Protein AF-A0A4Q3IDF4-F1 (afdb_monomer)

Radius of gyration: 27.62 Å; Cα contacts (8 Å, |Δi|>4): 349; chains: 1; bounding box: 61×44×74 Å

Secondary structure (DSSP, 8-state):
--S-HHHHHHHHHHHHHHHHHHHHHHHHH-TT-HHHHHHHHHHHHHHHHHHHHHT-PSSP-HHHHHHHHHHHHHHHHHHHHHHHHHHHSS--HHHHHHHHHHHHHHHHHHHHTT-HHHHHHHHHHHHHHHHHHHHHHHHHTTTS-HHHHHHHHHHHHHHHHHHHHHHHHHHHTT--S-SS---SHHHHHHHHHHHHHHHHHHHHHHHHHHHHHHHHHHHHHHB-TTT-SEEHHHHHHHHTTS-PPTT------B-TTHHHHHHHH-HHHHHHHHHHHHHHHHHHS-SS---EE-SSSB-

pLDDT: mean 90.47, std 7.41, range [53.12, 98.44]

Solvent-accessible surface area (backbone atoms only — not comparable to full-atom values): 15496 Å² total; per-residue (Å²): 132,96,70,61,66,67,61,51,50,52,52,44,35,53,51,41,47,53,47,24,52,54,32,43,53,53,20,72,78,36,72,86,49,57,32,34,48,31,35,20,57,9,32,50,30,36,32,50,14,44,50,50,54,65,66,65,53,90,74,72,53,70,67,53,53,50,54,16,48,51,30,34,50,50,9,43,50,35,31,31,44,15,40,42,21,66,62,68,76,49,68,72,61,66,68,55,50,49,56,47,49,51,49,51,48,56,28,52,52,26,47,75,72,61,26,45,22,50,19,50,27,48,47,25,44,46,49,13,47,38,27,42,51,32,15,53,41,39,49,73,48,26,86,82,45,52,68,60,25,50,54,44,19,49,41,26,40,54,44,13,50,31,25,41,43,37,22,49,55,44,59,74,69,65,44,44,58,62,76,63,82,90,81,52,72,45,53,55,51,30,51,54,45,46,52,56,32,52,53,51,43,47,55,48,53,50,50,52,50,51,51,53,52,51,51,52,50,50,49,58,72,28,32,31,88,78,49,70,32,29,16,48,65,37,48,52,61,48,58,76,73,46,86,78,55,94,86,70,82,88,80,81,47,71,54,82,67,49,66,58,44,25,76,74,64,35,59,73,51,38,50,53,50,48,31,52,50,41,52,50,52,62,71,73,50,57,92,90,55,85,65,38,38,68,56,99,61,33,53

Foldseek 3Di:
DPDDPLVLLVLLLVLLVVLLVVLVVLCVVVVLLCLSVLLSVLSVLLSVLSVLVSPQDPFGDLVSPLSSLLSNLVSLLSNLQSLLCVQVVHGPCVVSVVLSCVLNVQLVVLSVVQQSLSSLLSSLQSSLVSLQSSLVSLCVVCPQPVVLSPVLSVLSNLLSVLSNQVSVVSVVVVPRHDRDPDDDPSSVVNSVSSSVSSVSNSVSVVVSSVVVVVVVVVLVVQADPLQRAGEQVVVVVVVVPDPQPPPDDDDKDFDPPLVVCCVPVNPVRSSVVNNVVSVVVVVPDDPPDGDYAYDPGMD

Sequence (299 aa):
MLLDQNSLLIAIGIAATGLMLTLLVAWAGARQDRFLLLWSAGLSLIVAATIVYGLFSEPYVPAQQFTAFALLVTGFAITHAGTVMFRLGSVPPGPLALIWAVAIGSLGLSFALGYSGIGTALCNLACGMYFLLAGSEIWRARAEARLAMWIQSLLYWLMAASFFLCAGVLLANGQFVLTARPSNWAEDINSLVIIVALVGIGTLALAINQQRATTAERRRALTDSLTGLMNRRALFDWADTLPLADGTAVIMLDLDNFKSINDTFGHARGDEVLTRFASIVRQQVRAEDKAARLGADLL

Nearest PDB structures (foldseek):
  8qkd-assembly1_A  TM=4.578E-01  e=1.256E+00  synthetic construct
  8f6r-assembly1_A  TM=3.172E-01  e=1.314E+00  synthetic construct
  4nqi-assembly2_D  TM=2.492E-01  e=3.082E+00  Dictyostelium discoideum
  4nqi-assembly1_B  TM=2.609E-01  e=4.617E+00  Dictyostelium discoideum
  8d9o-assembly1_A  TM=1.988E-01  e=8.275E+00  synthetic construct

Structure (mmCIF, N/CA/C/O backbone):
data_AF-A0A4Q3IDF4-F1
#
_entry.id   AF-A0A4Q3IDF4-F1
#
loop_
_atom_site.group_PDB
_atom_site.id
_atom_site.type_symbol
_atom_site.label_atom_id
_atom_site.label_alt_id
_atom_site.label_comp_id
_atom_site.label_asym_id
_atom_site.label_entity_id
_atom_site.label_seq_id
_atom_site.pdbx_PDB_ins_code
_atom_site.Cartn_x
_atom_site.Cartn_y
_atom_site.Cartn_z
_atom_site.occupancy
_atom_site.B_iso_or_equiv
_atom_site.auth_seq_id
_atom_site.auth_comp_id
_atom_site.auth_asym_id
_atom_site.auth_atom_id
_atom_site.pdbx_PDB_model_num
ATOM 1 N N . MET A 1 1 ? 26.856 12.721 -15.305 1.00 53.12 1 MET A N 1
ATOM 2 C CA . MET A 1 1 ? 26.152 11.811 -14.379 1.00 53.12 1 MET A CA 1
ATOM 3 C C . MET A 1 1 ? 26.526 12.218 -12.968 1.00 53.12 1 MET A C 1
ATOM 5 O O . MET A 1 1 ? 27.713 12.245 -12.680 1.00 53.12 1 MET A O 1
ATOM 9 N N . LEU A 1 2 ? 25.557 12.639 -12.152 1.00 60.09 2 LEU A N 1
ATOM 10 C CA . LEU A 1 2 ? 25.799 13.129 -10.785 1.00 60.09 2 LEU A CA 1
ATOM 11 C C . LEU A 1 2 ? 25.724 12.008 -9.729 1.00 60.09 2 LEU A C 1
ATOM 13 O O . LEU A 1 2 ? 26.222 12.202 -8.626 1.00 60.09 2 LEU A O 1
ATOM 17 N N . LEU A 1 3 ? 25.137 10.848 -10.059 1.00 72.75 3 LEU A N 1
ATOM 18 C CA . LEU A 1 3 ? 24.940 9.708 -9.156 1.00 72.75 3 LEU A CA 1
ATOM 19 C C . LEU A 1 3 ? 25.185 8.380 -9.895 1.00 72.75 3 LEU A C 1
ATOM 21 O O . LEU A 1 3 ? 24.837 8.249 -11.068 1.00 72.75 3 LEU A O 1
ATOM 25 N N . ASP A 1 4 ? 25.793 7.406 -9.215 1.00 83.88 4 ASP A N 1
ATOM 26 C CA . ASP A 1 4 ? 26.014 6.055 -9.745 1.00 83.88 4 ASP A CA 1
ATOM 27 C C . ASP A 1 4 ? 24.731 5.208 -9.643 1.00 83.88 4 ASP A C 1
ATOM 29 O O . ASP A 1 4 ? 24.169 5.029 -8.559 1.00 83.88 4 ASP A O 1
ATOM 33 N N . GLN A 1 5 ? 24.262 4.663 -10.771 1.00 79.19 5 GLN A N 1
ATOM 34 C CA . GLN A 1 5 ? 23.001 3.914 -10.835 1.00 79.19 5 GLN A CA 1
ATOM 35 C C . GLN A 1 5 ? 23.023 2.626 -10.009 1.00 79.19 5 GLN A C 1
ATOM 37 O O . GLN A 1 5 ? 21.997 2.242 -9.445 1.00 79.19 5 GLN A O 1
ATOM 42 N N . ASN A 1 6 ? 24.171 1.950 -9.920 1.00 84.06 6 ASN A N 1
ATOM 43 C CA . ASN A 1 6 ? 24.280 0.735 -9.113 1.00 84.06 6 ASN A CA 1
ATOM 44 C C . ASN A 1 6 ? 24.125 1.063 -7.625 1.00 84.06 6 ASN A C 1
ATOM 46 O O . ASN A 1 6 ? 23.381 0.382 -6.918 1.00 84.06 6 ASN A O 1
ATOM 50 N N . SER A 1 7 ? 24.739 2.156 -7.174 1.00 88.88 7 SER A N 1
ATOM 51 C CA . SER A 1 7 ? 24.572 2.677 -5.817 1.00 88.88 7 SER A CA 1
ATOM 52 C C . SER A 1 7 ? 23.108 3.025 -5.499 1.00 88.88 7 SER A C 1
ATOM 54 O O . SER A 1 7 ? 22.616 2.667 -4.427 1.00 88.88 7 SER A O 1
ATOM 56 N N . LEU A 1 8 ? 22.376 3.650 -6.433 1.00 89.69 8 LEU A N 1
ATOM 57 C CA . LEU A 1 8 ? 20.946 3.954 -6.258 1.00 89.69 8 LEU A CA 1
ATOM 58 C C . LEU A 1 8 ? 20.079 2.688 -6.166 1.00 89.69 8 LEU A C 1
ATOM 60 O O . LEU A 1 8 ? 19.213 2.603 -5.294 1.00 89.69 8 LEU A O 1
ATOM 64 N N . LEU A 1 9 ? 20.329 1.683 -7.011 1.00 88.50 9 LEU A N 1
ATOM 65 C CA . LEU A 1 9 ? 19.607 0.406 -6.964 1.00 88.50 9 LEU A CA 1
ATOM 66 C C . LEU A 1 9 ? 19.846 -0.346 -5.650 1.00 88.50 9 LEU A C 1
ATOM 68 O O . LEU A 1 9 ? 18.899 -0.873 -5.065 1.00 88.50 9 LEU A O 1
ATOM 72 N N . ILE A 1 10 ? 21.088 -0.359 -5.156 1.00 90.69 10 ILE A N 1
ATOM 73 C CA . ILE A 1 10 ? 21.423 -0.951 -3.854 1.00 90.69 10 ILE A CA 1
ATOM 74 C C . ILE A 1 10 ? 20.681 -0.215 -2.732 1.00 90.69 10 ILE A C 1
ATOM 76 O O . ILE A 1 10 ? 20.081 -0.861 -1.873 1.00 90.69 10 ILE A O 1
ATOM 80 N N . ALA A 1 11 ? 20.659 1.122 -2.759 1.00 92.19 11 ALA A N 1
ATOM 81 C CA . ALA A 1 11 ? 19.944 1.921 -1.767 1.00 92.19 11 ALA A CA 1
ATOM 82 C C . ALA A 1 11 ? 18.436 1.611 -1.751 1.00 92.19 11 ALA A C 1
ATOM 84 O O . ALA A 1 11 ? 17.864 1.403 -0.678 1.00 92.19 11 ALA A O 1
ATOM 85 N N . ILE A 1 12 ? 17.803 1.502 -2.926 1.00 92.75 12 ILE A N 1
ATOM 86 C CA . ILE A 1 12 ? 16.393 1.102 -3.053 1.00 92.75 12 ILE A CA 1
ATOM 87 C C . ILE A 1 12 ? 16.179 -0.310 -2.499 1.00 92.75 12 ILE A C 1
ATOM 89 O O . ILE A 1 12 ? 15.255 -0.519 -1.715 1.00 92.75 12 ILE A O 1
ATOM 93 N N . GLY A 1 13 ? 17.039 -1.269 -2.857 1.00 93.44 13 GLY A N 1
ATOM 94 C CA . GLY A 1 13 ? 16.947 -2.651 -2.384 1.00 93.44 13 GLY A CA 1
ATOM 95 C C . GLY A 1 13 ? 17.038 -2.764 -0.859 1.00 93.44 13 GLY A C 1
ATOM 96 O O . GLY A 1 13 ? 16.224 -3.454 -0.241 1.00 93.44 13 GLY A O 1
ATOM 97 N N . ILE A 1 14 ? 17.971 -2.038 -0.234 1.00 94.50 14 ILE A N 1
ATOM 98 C CA . ILE A 1 14 ? 18.125 -1.992 1.228 1.00 94.50 14 ILE A CA 1
ATOM 99 C C . ILE A 1 14 ? 16.898 -1.347 1.880 1.00 94.50 14 ILE A C 1
ATOM 101 O O . ILE A 1 14 ? 16.332 -1.919 2.814 1.00 94.50 14 ILE A O 1
ATOM 105 N N . ALA A 1 15 ? 16.451 -0.193 1.378 1.00 93.75 15 ALA A N 1
ATOM 106 C CA . ALA A 1 15 ? 15.296 0.511 1.930 1.00 93.75 15 ALA A CA 1
ATOM 107 C C . ALA A 1 15 ? 14.014 -0.337 1.828 1.00 93.75 15 ALA A C 1
ATOM 109 O O . ALA A 1 15 ? 13.283 -0.483 2.811 1.00 93.75 15 ALA A O 1
ATOM 110 N N . ALA A 1 16 ? 13.778 -0.965 0.670 1.00 95.12 16 ALA A N 1
ATOM 111 C CA . ALA A 1 16 ? 12.649 -1.863 0.443 1.00 95.12 16 ALA A CA 1
ATOM 112 C C . ALA A 1 16 ? 12.700 -3.099 1.351 1.00 95.12 16 ALA A C 1
ATOM 114 O O . ALA A 1 16 ? 11.672 -3.485 1.907 1.00 95.12 16 ALA A O 1
ATOM 115 N N . THR A 1 17 ? 13.886 -3.680 1.564 1.00 96.50 17 THR A N 1
ATOM 116 C CA . THR A 1 17 ? 14.080 -4.811 2.486 1.00 96.50 17 THR A CA 1
ATOM 117 C C . THR A 1 17 ? 13.773 -4.413 3.927 1.00 96.50 17 THR A C 1
ATOM 119 O O . THR A 1 17 ? 13.057 -5.131 4.624 1.00 96.50 17 THR A O 1
ATOM 122 N N . GLY A 1 18 ? 14.261 -3.249 4.370 1.00 95.06 18 GLY A N 1
ATOM 123 C CA . GLY A 1 18 ? 13.963 -2.716 5.697 1.00 95.06 18 GLY A CA 1
ATOM 124 C C . GLY A 1 18 ? 12.458 -2.567 5.913 1.00 95.06 18 GLY A C 1
ATOM 125 O O . GLY A 1 18 ? 11.914 -3.121 6.868 1.00 95.06 18 GLY A O 1
ATOM 126 N N . LEU A 1 19 ? 11.765 -1.917 4.972 1.00 94.88 19 LEU A N 1
ATOM 127 C CA . LEU A 1 19 ? 10.315 -1.753 5.045 1.00 94.88 19 LEU A CA 1
ATOM 128 C C . LEU A 1 19 ? 9.568 -3.095 5.011 1.00 94.88 19 LEU A C 1
ATOM 130 O O . LEU A 1 19 ? 8.644 -3.301 5.797 1.00 94.88 19 LEU A O 1
ATOM 134 N N . MET A 1 20 ? 9.973 -4.023 4.142 1.00 96.12 20 MET A N 1
ATOM 135 C CA . MET A 1 20 ? 9.392 -5.366 4.049 1.00 96.12 20 MET A CA 1
ATOM 136 C C . MET A 1 20 ? 9.433 -6.090 5.399 1.00 96.12 20 MET A C 1
ATOM 138 O O . MET A 1 20 ? 8.413 -6.640 5.825 1.00 96.12 20 MET A O 1
ATOM 142 N N . LEU A 1 21 ? 10.592 -6.074 6.070 1.00 95.69 21 LEU A N 1
ATOM 143 C CA . LEU A 1 21 ? 10.788 -6.696 7.380 1.00 95.69 21 LEU A CA 1
ATOM 144 C C . LEU A 1 21 ? 9.973 -5.986 8.463 1.00 95.69 21 LEU A C 1
ATOM 146 O O . LEU A 1 21 ? 9.310 -6.652 9.255 1.00 95.69 21 LEU A O 1
ATOM 150 N N . THR A 1 22 ? 9.956 -4.649 8.472 1.00 93.94 22 THR A N 1
ATOM 151 C CA . THR A 1 22 ? 9.140 -3.874 9.417 1.00 93.94 22 THR A CA 1
ATOM 152 C C . THR A 1 22 ? 7.656 -4.217 9.292 1.00 93.94 22 THR A C 1
ATOM 154 O O . THR A 1 22 ? 7.000 -4.467 10.303 1.00 93.94 22 THR A O 1
ATOM 157 N N . LEU A 1 23 ? 7.122 -4.285 8.069 1.00 93.62 23 LEU A N 1
ATOM 158 C CA . LEU A 1 23 ? 5.719 -4.642 7.840 1.00 93.62 23 LEU A CA 1
ATOM 159 C C . LEU A 1 23 ? 5.424 -6.103 8.197 1.00 93.62 23 LEU A C 1
ATOM 161 O O . LEU A 1 23 ? 4.356 -6.388 8.736 1.00 93.62 23 LEU A O 1
ATOM 165 N N . LEU A 1 24 ? 6.368 -7.020 7.958 1.00 94.44 24 LEU A N 1
ATOM 166 C CA . LEU A 1 24 ? 6.221 -8.424 8.344 1.00 94.44 24 LEU A CA 1
ATOM 167 C C . LEU A 1 24 ? 6.167 -8.590 9.869 1.00 94.44 24 LEU A C 1
ATOM 169 O O . LEU A 1 24 ? 5.323 -9.325 10.379 1.00 94.44 24 LEU A O 1
ATOM 173 N N . VAL A 1 25 ? 7.029 -7.880 10.603 1.00 93.62 25 VAL A N 1
ATOM 174 C CA . VAL A 1 25 ? 7.022 -7.864 12.074 1.00 93.62 25 VAL A CA 1
ATOM 175 C C . VAL A 1 25 ? 5.734 -7.230 12.603 1.00 93.62 25 VAL A C 1
ATOM 177 O O . VAL A 1 25 ? 5.106 -7.785 13.505 1.00 93.62 25 VAL A O 1
ATOM 180 N N . ALA A 1 26 ? 5.289 -6.116 12.014 1.00 91.00 26 ALA A N 1
ATOM 181 C CA . ALA A 1 26 ? 4.019 -5.487 12.377 1.00 91.00 26 ALA A CA 1
ATOM 182 C C . ALA A 1 26 ? 2.832 -6.443 12.170 1.00 91.00 26 ALA A C 1
ATOM 184 O O . ALA A 1 26 ? 1.973 -6.564 13.043 1.00 91.00 26 ALA A O 1
ATOM 185 N N . TRP A 1 27 ? 2.816 -7.186 11.059 1.00 93.50 27 TRP A N 1
ATOM 186 C CA . TRP A 1 27 ? 1.816 -8.222 10.806 1.00 93.50 27 TRP A CA 1
ATOM 187 C C . TRP A 1 27 ? 1.896 -9.381 11.810 1.00 93.50 27 TRP A C 1
ATOM 189 O O . TRP A 1 27 ? 0.862 -9.882 12.252 1.00 93.50 27 TRP A O 1
ATOM 199 N N . ALA A 1 28 ? 3.100 -9.800 12.213 1.00 91.56 28 ALA A N 1
ATOM 200 C CA . ALA A 1 28 ? 3.269 -10.859 13.207 1.00 91.56 28 ALA A CA 1
ATOM 201 C C . ALA A 1 28 ? 2.637 -10.487 14.562 1.00 91.56 28 ALA A C 1
ATOM 203 O O . ALA A 1 28 ? 2.053 -11.356 15.209 1.00 91.56 28 ALA A O 1
ATOM 204 N N . GLY A 1 29 ? 2.699 -9.206 14.948 1.00 86.75 29 GLY A N 1
ATOM 205 C CA . GLY A 1 29 ? 2.021 -8.674 16.135 1.00 86.75 29 GLY A CA 1
ATOM 206 C C . GLY A 1 29 ? 0.511 -8.463 15.962 1.00 86.75 29 GLY A C 1
ATOM 207 O O . GLY A 1 29 ? -0.230 -8.527 16.939 1.00 86.75 29 GLY A O 1
ATOM 208 N N . ALA A 1 30 ? 0.035 -8.257 14.731 1.00 85.19 30 ALA A N 1
ATOM 209 C CA . ALA A 1 30 ? -1.364 -7.964 14.420 1.00 85.19 30 ALA A CA 1
ATOM 210 C C . ALA A 1 30 ? -1.888 -8.832 13.260 1.00 85.19 30 ALA A C 1
ATOM 212 O O . ALA A 1 30 ? -2.238 -8.339 12.190 1.00 85.19 30 ALA A O 1
ATOM 213 N N . ARG A 1 31 ? -1.988 -10.155 13.466 1.00 86.94 31 ARG A N 1
ATOM 214 C CA . ARG A 1 31 ? -2.341 -11.114 12.391 1.00 86.94 31 ARG A CA 1
ATOM 215 C C . ARG A 1 31 ? -3.703 -10.888 11.728 1.00 86.94 31 ARG A C 1
ATOM 217 O O . ARG A 1 31 ? -3.933 -11.388 10.626 1.00 86.94 31 ARG A O 1
ATOM 224 N N . GLN A 1 32 ? -4.596 -10.151 12.384 1.00 84.50 32 GLN A N 1
ATOM 225 C CA . GLN A 1 32 ? -5.883 -9.731 11.825 1.00 84.50 32 GLN A CA 1
ATOM 226 C C . GLN A 1 32 ? -5.725 -8.759 10.638 1.00 84.50 32 GLN A C 1
ATOM 228 O O . GLN A 1 32 ? -6.546 -8.770 9.720 1.00 84.50 32 GLN A O 1
ATOM 233 N N . ASP A 1 33 ? -4.637 -7.986 10.596 1.00 87.50 33 ASP A N 1
ATOM 234 C CA . ASP A 1 33 ? -4.383 -6.940 9.605 1.00 87.50 33 ASP A CA 1
ATOM 235 C C . ASP A 1 33 ? -3.710 -7.508 8.346 1.00 87.50 33 ASP A C 1
ATOM 237 O O . ASP A 1 33 ? -2.530 -7.298 8.059 1.00 87.50 33 ASP A O 1
ATOM 241 N N . ARG A 1 34 ? -4.489 -8.258 7.554 1.00 92.19 34 ARG A N 1
ATOM 242 C CA . ARG A 1 34 ? -4.013 -8.971 6.349 1.00 92.19 34 ARG A CA 1
ATOM 243 C C . ARG A 1 34 ? -3.369 -8.071 5.286 1.00 92.19 34 ARG A C 1
ATOM 245 O O . ARG A 1 34 ? -2.582 -8.561 4.479 1.00 92.19 34 ARG A O 1
ATOM 252 N N . PHE A 1 35 ? -3.674 -6.774 5.267 1.00 93.19 35 PHE A N 1
ATOM 253 C CA . PHE A 1 35 ? -3.064 -5.830 4.325 1.00 93.19 35 PHE A CA 1
ATOM 254 C C . PHE A 1 35 ? -1.548 -5.673 4.547 1.00 93.19 35 PHE A C 1
ATOM 256 O O . PHE A 1 35 ? -0.817 -5.517 3.572 1.00 93.19 35 PHE A O 1
ATOM 263 N N . LEU A 1 36 ? -1.061 -5.794 5.792 1.00 93.88 36 LEU A N 1
ATOM 264 C CA . LEU A 1 36 ? 0.373 -5.734 6.111 1.00 93.88 36 LEU A CA 1
ATOM 265 C C . LEU A 1 36 ? 1.136 -6.907 5.485 1.00 93.88 36 LEU A C 1
ATOM 267 O O . LEU A 1 36 ? 2.232 -6.725 4.954 1.00 93.88 36 LEU A O 1
ATOM 271 N N . LEU A 1 37 ? 0.524 -8.096 5.487 1.00 95.19 37 LEU A N 1
ATOM 272 C CA . LEU A 1 37 ? 1.080 -9.279 4.833 1.00 95.19 37 LEU A CA 1
ATOM 273 C C . LEU A 1 37 ? 1.155 -9.092 3.315 1.00 95.19 37 LEU A C 1
ATOM 275 O O . LEU A 1 37 ? 2.177 -9.415 2.719 1.00 95.19 37 LEU A O 1
ATOM 279 N N . LEU A 1 38 ? 0.105 -8.539 2.695 1.00 96.12 38 LEU A N 1
ATOM 280 C CA . LEU A 1 38 ? 0.106 -8.243 1.259 1.00 96.12 38 LEU A CA 1
ATOM 281 C C . LEU A 1 38 ? 1.189 -7.220 0.898 1.00 96.12 38 LEU A C 1
ATOM 283 O O . LEU A 1 38 ? 1.947 -7.446 -0.038 1.00 96.12 38 LEU A O 1
ATOM 287 N N . TRP A 1 39 ? 1.326 -6.128 1.653 1.00 96.06 39 TRP A N 1
ATOM 288 C CA . TRP A 1 39 ? 2.396 -5.157 1.407 1.00 96.06 39 TRP A CA 1
ATOM 289 C C . TRP A 1 39 ? 3.791 -5.764 1.565 1.00 96.06 39 TRP A C 1
ATOM 291 O O . TRP A 1 39 ? 4.646 -5.525 0.717 1.00 96.06 39 TRP A O 1
ATOM 301 N N . SER A 1 40 ? 4.012 -6.591 2.590 1.00 96.62 40 SER A N 1
ATOM 302 C CA . SER A 1 40 ? 5.285 -7.296 2.775 1.00 96.62 40 SER A CA 1
ATOM 303 C C . SER A 1 40 ? 5.567 -8.288 1.634 1.00 96.62 40 SER A C 1
ATOM 305 O O . SER A 1 40 ? 6.660 -8.282 1.074 1.00 96.62 40 SER A O 1
ATOM 307 N N . ALA A 1 41 ? 4.571 -9.072 1.209 1.00 97.44 41 ALA A N 1
ATOM 308 C CA . ALA A 1 41 ? 4.699 -10.001 0.084 1.00 97.44 41 ALA A CA 1
ATOM 309 C C . ALA A 1 41 ? 4.942 -9.284 -1.257 1.00 97.44 41 ALA A C 1
ATOM 311 O O . ALA A 1 41 ? 5.714 -9.755 -2.085 1.00 97.44 41 ALA A O 1
ATOM 312 N N . GLY A 1 42 ? 4.319 -8.127 -1.480 1.00 97.50 42 GLY A N 1
ATOM 313 C CA . GLY A 1 42 ? 4.601 -7.306 -2.655 1.00 97.50 42 GLY A CA 1
ATOM 314 C C . GLY A 1 42 ? 6.023 -6.736 -2.630 1.00 97.50 42 GLY A C 1
ATOM 315 O O . GLY A 1 42 ? 6.728 -6.796 -3.636 1.00 97.50 42 GLY A O 1
ATOM 316 N N . LEU A 1 43 ? 6.482 -6.244 -1.472 1.00 97.00 43 LEU A N 1
ATOM 317 C CA . LEU A 1 43 ? 7.849 -5.742 -1.305 1.00 97.00 43 LEU A CA 1
ATOM 318 C C . LEU A 1 43 ? 8.908 -6.835 -1.470 1.00 97.00 43 LEU A C 1
ATOM 320 O O . LEU A 1 43 ? 9.963 -6.542 -2.022 1.00 97.00 43 LEU A O 1
ATOM 324 N N . SER A 1 44 ? 8.643 -8.082 -1.072 1.00 97.75 44 SER A N 1
ATOM 325 C CA . SER A 1 44 ? 9.597 -9.179 -1.286 1.00 97.75 44 SER A CA 1
ATOM 326 C C . SER A 1 44 ? 9.836 -9.454 -2.773 1.00 97.75 44 SER A C 1
ATOM 328 O O . SER A 1 44 ? 10.982 -9.640 -3.186 1.00 97.75 44 SER A O 1
ATOM 330 N N . LEU A 1 45 ? 8.787 -9.379 -3.601 1.00 98.06 45 LEU A N 1
ATOM 331 C CA . LEU A 1 45 ? 8.920 -9.459 -5.057 1.00 98.06 45 LEU A CA 1
ATOM 332 C C . LEU A 1 45 ? 9.656 -8.249 -5.640 1.00 98.06 45 LEU A C 1
ATOM 334 O O . LEU A 1 45 ? 10.446 -8.419 -6.562 1.00 98.06 45 LEU A O 1
ATOM 338 N N . ILE A 1 46 ? 9.450 -7.047 -5.095 1.00 96.94 46 ILE A N 1
ATOM 339 C CA . ILE A 1 46 ? 10.171 -5.833 -5.521 1.00 96.94 46 ILE A CA 1
ATOM 340 C C . ILE A 1 46 ? 11.665 -5.934 -5.171 1.00 96.94 46 ILE A C 1
ATOM 342 O O . ILE A 1 46 ? 12.519 -5.587 -5.987 1.00 96.94 46 ILE A O 1
ATOM 346 N N . VAL A 1 47 ? 12.008 -6.454 -3.991 1.00 96.88 47 VAL A N 1
ATOM 347 C CA . VAL A 1 47 ? 13.398 -6.731 -3.597 1.00 96.88 47 VAL A CA 1
ATOM 348 C C . VAL A 1 47 ? 14.018 -7.774 -4.529 1.00 96.88 47 VAL A C 1
ATOM 350 O O . VAL A 1 47 ? 15.099 -7.537 -5.065 1.00 96.88 47 VAL A O 1
ATOM 353 N N . ALA A 1 48 ? 13.318 -8.879 -4.803 1.00 96.75 48 ALA A N 1
ATOM 354 C CA . ALA A 1 48 ? 13.773 -9.886 -5.763 1.00 96.75 48 ALA A CA 1
ATOM 355 C C . ALA A 1 48 ? 13.969 -9.291 -7.168 1.00 96.75 48 ALA A C 1
ATOM 357 O O . ALA A 1 48 ? 15.002 -9.525 -7.792 1.00 96.75 48 ALA A O 1
ATOM 358 N N . ALA A 1 49 ? 13.032 -8.461 -7.636 1.00 95.75 49 ALA A N 1
ATOM 359 C CA . ALA A 1 49 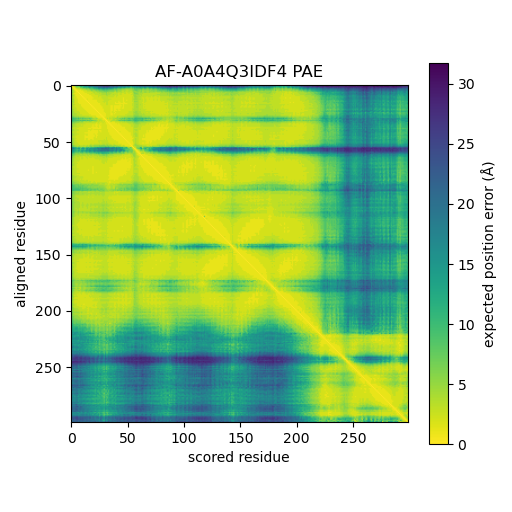? 13.146 -7.734 -8.897 1.00 95.75 49 ALA A CA 1
ATOM 360 C C . ALA A 1 49 ? 14.396 -6.849 -8.931 1.00 95.75 49 ALA A C 1
ATOM 362 O O . ALA A 1 49 ? 15.109 -6.837 -9.929 1.00 95.75 49 ALA A O 1
ATOM 363 N N . THR A 1 50 ? 14.690 -6.151 -7.830 1.00 92.94 50 THR A N 1
ATOM 364 C CA . THR A 1 50 ? 15.844 -5.247 -7.712 1.00 92.94 50 THR A CA 1
ATOM 365 C C . THR A 1 50 ? 17.156 -6.027 -7.740 1.00 92.94 50 THR A C 1
ATOM 367 O O . THR A 1 50 ? 18.102 -5.602 -8.395 1.00 92.94 50 THR A O 1
ATOM 370 N N . ILE A 1 51 ? 17.209 -7.201 -7.102 1.00 92.56 51 ILE A N 1
ATOM 371 C CA . ILE A 1 51 ? 18.366 -8.104 -7.154 1.00 92.56 51 ILE A CA 1
ATOM 372 C C . ILE A 1 51 ? 18.565 -8.636 -8.577 1.00 92.56 51 ILE A C 1
ATOM 374 O O . ILE A 1 51 ? 19.654 -8.500 -9.124 1.00 92.56 51 ILE A O 1
ATOM 378 N N . VAL A 1 52 ? 17.521 -9.178 -9.216 1.00 92.19 52 VAL A N 1
ATOM 379 C CA . VAL A 1 52 ? 17.604 -9.689 -10.599 1.00 92.19 52 VAL A CA 1
ATOM 380 C C . VAL A 1 52 ? 18.012 -8.580 -11.570 1.00 92.19 52 VAL A C 1
ATOM 382 O O . VAL A 1 52 ? 18.842 -8.808 -12.452 1.00 92.19 52 VAL A O 1
ATOM 385 N N . TYR A 1 53 ? 17.472 -7.371 -11.389 1.00 89.25 53 TYR A N 1
ATOM 386 C CA . TYR A 1 53 ? 17.830 -6.198 -12.181 1.00 89.25 53 TYR A CA 1
ATOM 387 C C . TYR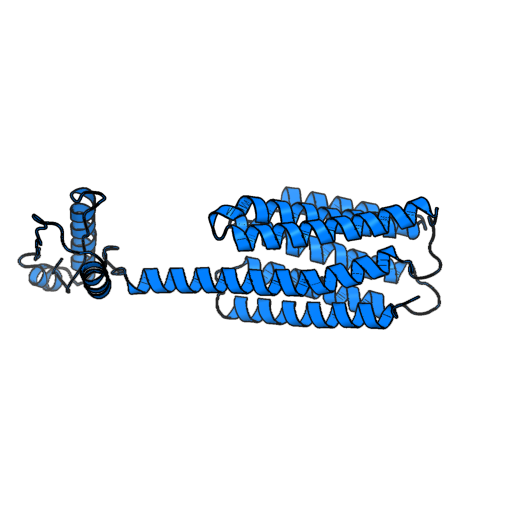 A 1 53 ? 19.234 -5.678 -11.875 1.00 89.25 53 TYR A C 1
ATOM 389 O O . TYR A 1 53 ? 19.865 -5.120 -12.761 1.00 89.25 53 TYR A O 1
ATOM 397 N N . GLY A 1 54 ? 19.731 -5.832 -10.646 1.00 86.12 54 GLY A N 1
ATOM 398 C CA . GLY A 1 54 ? 21.079 -5.442 -10.226 1.00 86.12 54 GLY A CA 1
ATOM 399 C C . GLY A 1 54 ? 22.158 -6.403 -10.722 1.00 86.12 54 GLY A C 1
ATOM 400 O O . GLY A 1 54 ? 23.236 -5.960 -11.098 1.00 86.12 54 GLY A O 1
ATOM 401 N N . LEU A 1 55 ? 21.832 -7.694 -10.830 1.00 83.56 55 LEU A N 1
ATOM 402 C CA . LEU A 1 55 ? 22.669 -8.739 -11.433 1.00 83.56 55 LEU A CA 1
ATOM 403 C C . LEU A 1 55 ? 22.749 -8.642 -12.967 1.00 83.56 55 LEU A C 1
ATOM 405 O O . LEU A 1 55 ? 23.174 -9.598 -13.621 1.00 83.56 55 LEU A O 1
ATOM 409 N N . PHE A 1 56 ? 22.288 -7.535 -13.559 1.00 72.19 56 PHE A N 1
ATOM 410 C CA . PHE A 1 56 ? 22.394 -7.287 -14.994 1.00 72.19 56 PHE A CA 1
ATOM 411 C C . PHE A 1 56 ? 23.858 -7.411 -15.411 1.00 72.19 56 PHE A C 1
ATOM 413 O O . PHE A 1 56 ? 24.701 -6.631 -14.970 1.00 72.19 56 PHE A O 1
ATOM 420 N N . SER A 1 57 ? 24.152 -8.426 -16.215 1.00 61.00 57 SER A N 1
ATOM 421 C CA . SER A 1 57 ? 25.495 -8.710 -16.712 1.00 61.00 57 SER A CA 1
ATOM 422 C C . SER A 1 57 ? 25.619 -8.233 -18.154 1.00 61.00 57 SER A C 1
ATOM 424 O O . SER A 1 57 ? 24.648 -8.239 -18.908 1.00 61.00 57 SER A O 1
ATOM 426 N N . GLU A 1 58 ? 26.820 -7.798 -18.525 1.00 64.88 58 GLU A N 1
ATOM 427 C CA . GLU A 1 58 ? 27.196 -7.624 -19.926 1.00 64.88 58 GLU A CA 1
ATOM 428 C C . GLU A 1 58 ? 27.590 -9.001 -20.489 1.00 64.88 58 GLU A C 1
ATOM 430 O O . GLU A 1 58 ? 28.426 -9.674 -19.873 1.00 64.88 58 GLU A O 1
ATOM 435 N N . PRO A 1 59 ? 27.024 -9.454 -21.626 1.00 72.69 59 PRO A N 1
ATOM 436 C CA . PRO A 1 59 ? 26.157 -8.718 -22.554 1.00 72.69 59 PRO A CA 1
ATOM 437 C C . PRO A 1 59 ? 24.666 -8.710 -22.165 1.00 72.69 59 PRO A C 1
ATOM 439 O O . PRO A 1 59 ? 24.161 -9.652 -21.564 1.00 72.69 59 PRO A O 1
ATOM 442 N N . TYR A 1 60 ? 23.949 -7.671 -22.606 1.00 78.25 60 TYR A N 1
ATOM 443 C CA . TYR A 1 60 ? 22.504 -7.478 -22.423 1.00 78.25 60 TYR A CA 1
ATOM 444 C C . TYR A 1 60 ? 21.649 -8.722 -22.745 1.00 78.25 60 TYR A C 1
ATOM 446 O O . TYR A 1 60 ? 21.598 -9.187 -23.886 1.00 78.25 60 TYR A O 1
ATOM 454 N N . VAL A 1 61 ? 20.906 -9.212 -21.743 1.00 85.81 61 VAL A N 1
ATOM 455 C CA . VAL A 1 61 ? 19.976 -10.346 -21.875 1.00 85.81 61 VAL A CA 1
ATOM 456 C C . VAL A 1 61 ? 18.521 -9.880 -21.673 1.00 85.81 61 VAL A C 1
ATOM 458 O O . VAL A 1 61 ? 18.100 -9.663 -20.531 1.00 85.81 61 VAL A O 1
ATOM 461 N N . PRO A 1 62 ? 17.695 -9.787 -22.739 1.00 87.06 62 PRO A N 1
ATOM 462 C CA . PRO A 1 62 ? 16.299 -9.345 -22.637 1.00 87.06 62 PRO A CA 1
ATOM 463 C C . PRO A 1 62 ? 15.455 -10.175 -21.659 1.00 87.06 62 PRO A C 1
ATOM 465 O O . PRO A 1 62 ? 14.596 -9.639 -20.961 1.00 87.06 62 PRO A O 1
ATOM 468 N N . ALA A 1 63 ? 15.712 -11.485 -21.575 1.00 89.25 63 ALA A N 1
ATOM 469 C CA . ALA A 1 63 ? 14.981 -12.393 -20.690 1.00 89.25 63 ALA A CA 1
ATOM 470 C C . ALA A 1 63 ? 15.189 -12.065 -19.200 1.00 89.25 63 ALA A C 1
ATOM 472 O O . ALA A 1 63 ? 14.249 -12.153 -18.405 1.00 89.25 63 ALA A O 1
ATOM 473 N N . GLN A 1 64 ? 16.396 -11.634 -18.818 1.00 91.25 64 GLN A N 1
ATOM 474 C CA . GLN A 1 64 ? 16.684 -11.208 -17.449 1.00 91.25 64 GLN A CA 1
ATOM 475 C C . GLN A 1 64 ? 15.936 -9.913 -17.113 1.00 91.25 64 GLN A C 1
ATOM 477 O O . GLN A 1 64 ? 15.324 -9.811 -16.048 1.00 91.25 64 GLN A O 1
ATOM 482 N N . GLN A 1 65 ? 15.917 -8.952 -18.043 1.00 91.44 65 GLN A N 1
ATOM 483 C CA . GLN A 1 65 ? 15.167 -7.706 -17.879 1.00 91.44 65 GLN A CA 1
ATOM 484 C C . GLN A 1 65 ? 13.663 -7.957 -17.743 1.00 91.44 65 GLN A C 1
ATOM 486 O O . GLN A 1 65 ? 13.029 -7.426 -16.832 1.00 91.44 65 GLN A O 1
ATOM 491 N N . PHE A 1 66 ? 13.102 -8.806 -18.608 1.00 94.44 66 PHE A N 1
ATOM 492 C CA . PHE A 1 66 ? 11.702 -9.207 -18.524 1.00 94.44 66 PHE A CA 1
ATOM 493 C C . PHE A 1 66 ? 11.383 -9.844 -17.168 1.00 94.44 66 PHE A C 1
ATOM 495 O O . PHE A 1 66 ? 10.392 -9.477 -16.542 1.00 94.44 66 PHE A O 1
ATOM 502 N N . THR A 1 67 ? 12.242 -10.744 -16.681 1.00 95.12 67 THR A N 1
ATOM 503 C CA . THR A 1 67 ? 12.060 -11.402 -15.378 1.00 95.12 67 THR A CA 1
ATOM 504 C C . THR A 1 67 ? 12.020 -10.382 -14.240 1.00 95.12 67 THR A C 1
ATOM 506 O O . THR A 1 67 ? 11.108 -10.417 -13.413 1.00 95.12 67 THR A O 1
ATOM 509 N N . ALA A 1 68 ? 12.957 -9.428 -14.220 1.00 95.00 68 ALA A N 1
ATOM 510 C CA . ALA A 1 68 ? 12.961 -8.354 -13.230 1.00 95.00 68 ALA A CA 1
ATOM 511 C C . ALA A 1 68 ? 11.679 -7.505 -13.291 1.00 95.00 68 ALA A C 1
ATOM 513 O O . ALA A 1 68 ? 11.062 -7.240 -12.262 1.00 95.00 68 ALA A O 1
ATOM 514 N N . PHE A 1 69 ? 11.236 -7.114 -14.486 1.00 96.31 69 PHE A N 1
ATOM 515 C CA . PHE A 1 69 ? 10.034 -6.295 -14.658 1.00 96.31 69 PHE A CA 1
ATOM 516 C C . PHE A 1 69 ? 8.743 -7.046 -14.331 1.00 96.31 69 PHE A C 1
ATOM 518 O O . PHE A 1 69 ? 7.849 -6.474 -13.712 1.00 96.31 69 PHE A O 1
ATOM 525 N N . ALA A 1 70 ? 8.652 -8.332 -14.663 1.00 97.75 70 ALA A N 1
ATOM 526 C CA . ALA A 1 70 ? 7.518 -9.166 -14.287 1.00 97.75 70 ALA A CA 1
ATOM 527 C C . ALA A 1 70 ? 7.396 -9.284 -12.758 1.00 97.75 70 ALA A C 1
ATOM 529 O O . ALA A 1 70 ? 6.296 -9.138 -12.218 1.00 97.75 70 ALA A O 1
ATOM 530 N N . LEU A 1 71 ? 8.517 -9.478 -12.052 1.00 98.06 71 LEU A N 1
ATOM 531 C CA . LEU A 1 71 ? 8.558 -9.469 -10.586 1.00 98.06 71 LEU A CA 1
ATOM 532 C C . LEU A 1 71 ? 8.159 -8.101 -10.017 1.00 98.06 71 LEU A C 1
ATOM 534 O O . LEU A 1 71 ? 7.347 -8.045 -9.096 1.00 98.06 71 LEU A O 1
ATOM 538 N N . LEU A 1 72 ? 8.667 -7.007 -10.593 1.00 97.62 72 LEU A N 1
ATOM 539 C CA . LEU A 1 72 ? 8.374 -5.640 -10.156 1.00 97.62 72 LEU A CA 1
ATOM 540 C C . LEU A 1 72 ? 6.883 -5.299 -10.295 1.00 97.62 72 LEU A C 1
ATOM 542 O O . LEU A 1 72 ? 6.241 -4.890 -9.328 1.00 97.62 72 LEU A O 1
ATOM 546 N N . VAL A 1 73 ? 6.315 -5.521 -11.483 1.00 98.19 73 VAL A N 1
ATOM 547 C CA . VAL A 1 73 ? 4.898 -5.273 -11.794 1.00 98.19 73 VAL A CA 1
ATOM 548 C C . VAL A 1 73 ? 3.991 -6.139 -10.922 1.00 98.19 73 VAL A C 1
ATOM 550 O O . VAL A 1 73 ? 2.985 -5.653 -10.407 1.00 98.19 73 VAL A O 1
ATOM 553 N N . THR A 1 74 ? 4.351 -7.406 -10.707 1.00 98.44 74 THR A N 1
ATOM 554 C CA . THR A 1 74 ? 3.596 -8.301 -9.817 1.00 98.44 74 THR A CA 1
ATOM 555 C C . THR A 1 74 ? 3.683 -7.839 -8.365 1.00 98.44 74 THR A C 1
ATOM 557 O O . THR A 1 74 ? 2.667 -7.799 -7.673 1.00 98.44 74 THR A O 1
ATOM 560 N N . GLY A 1 75 ? 4.863 -7.415 -7.911 1.00 98.06 75 GLY A N 1
ATOM 561 C CA . GLY A 1 75 ? 5.052 -6.828 -6.590 1.00 98.06 75 GLY A CA 1
ATOM 562 C C . GLY A 1 75 ? 4.155 -5.611 -6.368 1.00 98.06 75 GLY A C 1
ATOM 563 O O . GLY A 1 75 ? 3.415 -5.576 -5.384 1.00 98.06 75 GLY A O 1
ATOM 564 N N . PHE A 1 76 ? 4.125 -4.663 -7.311 1.00 97.81 76 PHE A N 1
ATOM 565 C CA . PHE A 1 76 ? 3.237 -3.498 -7.232 1.00 97.81 76 PHE A CA 1
ATOM 566 C C . PHE A 1 76 ? 1.747 -3.842 -7.332 1.00 97.81 76 PHE A C 1
ATOM 568 O O . PHE A 1 76 ? 0.928 -3.213 -6.661 1.00 97.81 76 PHE A O 1
ATOM 575 N N . ALA A 1 77 ? 1.375 -4.870 -8.096 1.00 97.88 77 ALA A N 1
ATOM 576 C CA . ALA A 1 77 ? -0.001 -5.357 -8.125 1.00 97.88 77 ALA A CA 1
ATOM 577 C C . ALA A 1 77 ? -0.450 -5.872 -6.748 1.00 97.88 77 ALA A C 1
ATOM 579 O O . ALA A 1 77 ? -1.542 -5.540 -6.281 1.00 97.88 77 ALA A O 1
ATOM 580 N N . ILE A 1 78 ? 0.411 -6.631 -6.062 1.00 97.81 78 ILE A N 1
ATOM 581 C CA . ILE A 1 78 ? 0.139 -7.136 -4.711 1.00 97.81 78 ILE A CA 1
ATOM 582 C C . ILE A 1 78 ? 0.124 -5.988 -3.692 1.00 97.81 78 ILE A C 1
ATOM 584 O O . ILE A 1 78 ? -0.762 -5.953 -2.832 1.00 97.81 78 ILE A O 1
ATOM 588 N N . THR A 1 79 ? 1.041 -5.015 -3.777 1.00 96.69 79 THR A N 1
ATOM 589 C CA . THR A 1 79 ? 1.006 -3.872 -2.850 1.00 96.69 79 THR A CA 1
ATOM 590 C C . THR A 1 79 ? -0.248 -3.018 -3.051 1.00 96.69 79 THR A C 1
ATOM 592 O O . THR A 1 79 ? -0.877 -2.617 -2.067 1.00 96.69 79 THR A O 1
ATOM 595 N N . HIS A 1 80 ? -0.684 -2.816 -4.299 1.00 97.06 80 HIS A N 1
ATOM 596 C CA . HIS A 1 80 ? -1.957 -2.168 -4.602 1.00 97.06 80 HIS A CA 1
ATOM 597 C C . HIS A 1 80 ? -3.143 -2.966 -4.039 1.00 97.06 80 HIS A C 1
ATOM 599 O O . HIS A 1 80 ? -3.997 -2.382 -3.369 1.00 97.06 80 HIS A O 1
ATOM 605 N N . ALA A 1 81 ? -3.164 -4.294 -4.189 1.00 96.94 81 ALA A N 1
ATOM 606 C CA . ALA A 1 81 ? -4.170 -5.140 -3.545 1.00 96.94 81 ALA A CA 1
ATOM 607 C C . ALA A 1 81 ? -4.191 -4.949 -2.017 1.00 96.94 81 ALA A C 1
ATOM 609 O O . ALA A 1 81 ? -5.264 -4.865 -1.422 1.00 96.94 81 ALA A O 1
ATOM 610 N N . GLY A 1 82 ? -3.025 -4.784 -1.385 1.00 95.69 82 GLY A N 1
ATOM 611 C CA . GLY A 1 82 ? -2.916 -4.404 0.025 1.00 95.69 82 GLY A CA 1
ATOM 612 C C . GLY A 1 82 ? -3.572 -3.052 0.342 1.00 95.69 82 GLY A C 1
ATOM 613 O O . GLY A 1 82 ? -4.281 -2.945 1.337 1.00 95.69 82 GLY A O 1
ATOM 614 N N . THR A 1 83 ? -3.429 -2.036 -0.521 1.00 94.88 83 THR A N 1
ATOM 615 C CA . THR A 1 83 ? -4.111 -0.733 -0.334 1.00 94.88 83 THR A CA 1
ATOM 616 C C . THR A 1 83 ? -5.629 -0.826 -0.498 1.00 94.88 83 THR A C 1
ATOM 618 O O . THR A 1 83 ? -6.372 -0.201 0.259 1.00 94.88 83 THR A O 1
ATOM 621 N N . VAL A 1 84 ? -6.105 -1.665 -1.422 1.00 95.62 84 VAL A N 1
ATOM 622 C CA . VAL A 1 84 ? -7.538 -1.940 -1.595 1.00 95.62 84 VAL A CA 1
ATOM 623 C C . VAL A 1 84 ? -8.087 -2.680 -0.372 1.00 95.62 84 VAL A C 1
ATOM 625 O O . VAL A 1 84 ? -9.122 -2.287 0.163 1.00 95.62 84 VAL A O 1
ATOM 628 N N . MET A 1 85 ? -7.362 -3.691 0.124 1.00 94.25 85 MET A N 1
ATOM 629 C CA . MET A 1 85 ? -7.686 -4.415 1.360 1.00 94.25 85 MET A CA 1
ATOM 630 C C . MET A 1 85 ? -7.755 -3.467 2.558 1.00 94.25 85 MET A C 1
ATOM 632 O O . MET A 1 85 ? -8.669 -3.565 3.369 1.00 94.25 85 MET A O 1
ATOM 636 N N . PHE A 1 86 ? -6.807 -2.534 2.658 1.00 92.00 86 PHE A N 1
ATOM 637 C CA . PHE A 1 86 ? -6.765 -1.543 3.728 1.00 92.00 86 PHE A CA 1
ATOM 638 C C . PHE A 1 86 ? -8.028 -0.667 3.762 1.00 92.00 86 PHE A C 1
ATOM 640 O O . PHE A 1 86 ? -8.536 -0.380 4.846 1.00 92.00 86 PHE A O 1
ATOM 647 N N . ARG A 1 87 ? -8.558 -0.275 2.593 1.00 91.06 87 ARG A N 1
ATOM 648 C CA . ARG A 1 87 ? -9.772 0.551 2.489 1.00 91.06 87 ARG A CA 1
ATOM 649 C C . ARG A 1 87 ? -11.065 -0.255 2.618 1.00 91.06 87 ARG A C 1
ATOM 651 O O . ARG A 1 87 ? -11.972 0.155 3.331 1.00 91.06 87 ARG A O 1
ATOM 658 N N . LEU A 1 88 ? -11.195 -1.336 1.851 1.00 89.94 88 LEU A N 1
ATOM 659 C CA . LEU A 1 88 ? -12.454 -2.071 1.683 1.00 89.94 88 LEU A CA 1
ATOM 660 C C . LEU A 1 88 ? -12.598 -3.263 2.640 1.00 89.94 88 LEU A C 1
ATOM 662 O O . LEU A 1 88 ? -13.661 -3.876 2.684 1.00 89.94 88 LEU A O 1
ATOM 666 N N . GLY A 1 89 ? -11.533 -3.653 3.346 1.00 89.19 89 GLY A N 1
ATOM 667 C CA . GLY A 1 89 ? -11.492 -4.867 4.171 1.00 89.19 89 GLY A CA 1
ATOM 668 C C . GLY A 1 89 ? -11.488 -6.180 3.374 1.00 89.19 89 GLY A C 1
ATOM 669 O O . GLY A 1 89 ? -11.413 -7.256 3.962 1.00 89.19 89 GLY A O 1
ATOM 670 N N . SER A 1 90 ? -11.565 -6.112 2.042 1.00 91.62 90 SER A N 1
ATOM 671 C CA . SER A 1 90 ? -11.527 -7.256 1.128 1.00 91.62 90 SER A CA 1
ATOM 672 C C . SER A 1 90 ? -10.862 -6.872 -0.198 1.00 91.62 90 SER A C 1
ATOM 674 O O . SER A 1 90 ? -10.805 -5.695 -0.560 1.00 91.62 90 SER A O 1
ATOM 676 N N . VAL A 1 91 ? -10.343 -7.866 -0.926 1.00 91.69 91 VAL A N 1
ATOM 677 C CA . VAL A 1 91 ? -9.739 -7.676 -2.255 1.00 91.69 91 VAL A CA 1
ATOM 678 C C . VAL A 1 91 ? -10.664 -8.285 -3.303 1.00 91.69 91 VAL A C 1
ATOM 680 O O . VAL A 1 91 ? -10.889 -9.493 -3.244 1.00 91.69 91 VAL A O 1
ATOM 683 N N . PRO A 1 92 ? -11.187 -7.505 -4.266 1.00 91.31 92 PRO A N 1
ATOM 684 C CA . PRO A 1 92 ? -11.948 -8.039 -5.391 1.00 91.31 92 PRO A CA 1
ATOM 685 C C . PRO A 1 92 ? -10.986 -8.624 -6.445 1.00 91.31 92 PRO A C 1
ATOM 687 O O . PRO A 1 92 ? -10.362 -7.862 -7.182 1.00 91.31 92 PRO A O 1
ATOM 690 N N . PRO A 1 93 ? -10.835 -9.957 -6.568 1.00 89.44 93 PRO A N 1
ATOM 691 C CA . PRO A 1 93 ? -9.737 -10.537 -7.343 1.00 89.44 93 PRO A CA 1
ATOM 692 C C . PRO A 1 93 ? -9.869 -10.309 -8.854 1.00 89.44 93 PRO A C 1
ATOM 694 O O . PRO A 1 93 ? -8.859 -10.137 -9.522 1.00 89.44 93 PRO A O 1
ATOM 697 N N . GLY A 1 94 ? -11.092 -10.266 -9.397 1.00 93.06 94 GLY A N 1
ATOM 698 C CA . GLY A 1 94 ? -11.330 -10.181 -10.844 1.00 93.06 94 GLY A CA 1
ATOM 699 C C . GLY A 1 94 ? -10.705 -8.944 -11.507 1.00 93.06 94 GLY A C 1
ATOM 700 O O . GLY A 1 94 ? -9.834 -9.100 -12.362 1.00 93.06 94 GLY A O 1
ATOM 701 N N . PRO A 1 95 ? -11.090 -7.715 -11.110 1.00 92.06 95 PRO A N 1
ATOM 702 C CA . PRO A 1 95 ? -10.541 -6.496 -11.704 1.00 92.06 95 PRO A CA 1
ATOM 703 C C . PRO A 1 95 ? -9.024 -6.362 -11.521 1.00 92.06 95 PRO A C 1
ATOM 705 O O . PRO A 1 95 ? -8.330 -5.969 -12.455 1.00 92.06 95 PRO A O 1
ATOM 708 N N . LEU A 1 96 ? -8.496 -6.724 -10.345 1.00 93.38 96 LEU A N 1
ATOM 709 C CA . LEU A 1 96 ? -7.057 -6.644 -10.077 1.00 93.38 96 LEU A CA 1
ATOM 710 C C . LEU A 1 96 ? -6.265 -7.653 -10.919 1.00 93.38 96 LEU A C 1
ATOM 712 O O . LEU A 1 96 ? -5.234 -7.295 -11.486 1.00 93.38 96 LEU A O 1
ATOM 716 N N . ALA A 1 97 ? -6.762 -8.886 -11.050 1.00 94.00 97 ALA A N 1
ATOM 717 C CA . ALA A 1 97 ? -6.140 -9.905 -11.889 1.00 94.00 97 ALA A CA 1
ATOM 718 C C . ALA A 1 97 ? -6.156 -9.510 -13.370 1.00 94.00 97 ALA A C 1
ATOM 720 O O . ALA A 1 97 ? -5.174 -9.749 -14.065 1.00 94.00 97 ALA A O 1
ATOM 721 N N . LEU A 1 98 ? -7.227 -8.863 -13.845 1.00 95.38 98 LEU A N 1
ATOM 722 C CA . LEU A 1 98 ? -7.305 -8.365 -15.218 1.00 95.38 98 LEU A CA 1
ATOM 723 C C . LEU A 1 98 ? -6.268 -7.265 -15.485 1.00 95.38 98 LEU A C 1
ATOM 725 O O . LEU A 1 98 ? -5.548 -7.347 -16.476 1.00 95.38 98 LEU A O 1
ATOM 729 N N . ILE A 1 99 ? -6.152 -6.267 -14.598 1.00 95.38 99 ILE A N 1
ATOM 730 C CA . ILE A 1 99 ? -5.148 -5.193 -14.724 1.00 95.38 99 ILE A CA 1
ATOM 731 C C . ILE A 1 99 ? -3.735 -5.787 -14.755 1.00 95.38 99 ILE A C 1
ATOM 733 O O . ILE A 1 99 ? -2.928 -5.434 -15.617 1.00 95.38 99 ILE A O 1
ATOM 737 N N . TRP A 1 100 ? -3.451 -6.732 -13.857 1.00 97.19 100 TRP A N 1
ATOM 738 C CA . TRP A 1 100 ? -2.171 -7.432 -13.818 1.00 97.19 100 TRP A CA 1
ATOM 739 C C . TRP A 1 100 ? -1.907 -8.248 -15.088 1.00 97.19 100 TRP A C 1
ATOM 741 O O . TRP A 1 100 ? -0.830 -8.129 -15.670 1.00 97.19 100 TRP A O 1
ATOM 751 N N . ALA A 1 101 ? -2.889 -9.017 -15.566 1.00 97.06 101 ALA A N 1
ATOM 752 C CA . ALA A 1 101 ? -2.753 -9.836 -16.766 1.00 97.06 101 ALA A CA 1
ATOM 753 C C . ALA A 1 101 ? -2.504 -8.983 -18.018 1.00 97.06 101 ALA A C 1
ATOM 755 O O . ALA A 1 101 ? -1.660 -9.334 -18.839 1.00 97.06 101 ALA A O 1
ATOM 756 N N . VAL A 1 102 ? -3.181 -7.837 -18.147 1.00 97.06 102 VAL A N 1
ATOM 757 C CA . VAL A 1 102 ? -2.950 -6.886 -19.245 1.00 97.06 102 VAL A CA 1
ATOM 758 C C . VAL A 1 102 ? -1.545 -6.280 -19.160 1.00 97.06 102 VAL A C 1
ATOM 760 O O . VAL A 1 102 ? -0.846 -6.206 -20.173 1.00 97.06 102 VAL A O 1
ATOM 763 N N . ALA A 1 103 ? -1.091 -5.891 -17.964 1.00 96.69 103 ALA A N 1
ATOM 764 C CA . ALA A 1 103 ? 0.249 -5.339 -17.765 1.00 96.69 103 ALA A CA 1
ATOM 765 C C . ALA A 1 103 ? 1.353 -6.359 -18.101 1.00 96.69 103 ALA A C 1
ATOM 767 O O . ALA A 1 103 ? 2.250 -6.062 -18.887 1.00 96.69 103 ALA A O 1
ATOM 768 N N . ILE A 1 104 ? 1.266 -7.582 -17.568 1.00 97.31 104 ILE A N 1
ATOM 769 C CA . ILE A 1 104 ? 2.244 -8.648 -17.839 1.00 97.31 104 ILE A CA 1
ATOM 770 C C . ILE A 1 104 ? 2.172 -9.118 -19.294 1.00 97.31 104 ILE A C 1
ATOM 772 O O . ILE A 1 104 ? 3.211 -9.330 -19.915 1.00 97.31 104 ILE A O 1
ATOM 776 N N . GLY A 1 105 ? 0.971 -9.252 -19.860 1.00 96.94 105 GLY A N 1
ATOM 777 C CA . GLY A 1 105 ? 0.774 -9.688 -21.241 1.00 96.94 105 GLY A CA 1
ATOM 778 C C . GLY A 1 105 ? 1.343 -8.699 -22.259 1.00 96.94 105 GLY A C 1
ATOM 779 O O . GLY A 1 105 ? 2.069 -9.104 -23.164 1.00 96.94 105 GLY A O 1
ATOM 780 N N . SER A 1 106 ? 1.079 -7.399 -22.087 1.00 96.69 106 SER A N 1
ATOM 781 C CA . SER A 1 106 ? 1.619 -6.349 -22.967 1.00 96.69 106 SER A CA 1
ATOM 782 C C . SER A 1 106 ? 3.145 -6.223 -22.867 1.00 96.69 106 SER A C 1
ATOM 784 O O . SER A 1 106 ? 3.829 -6.089 -23.888 1.00 96.69 106 SER A O 1
ATOM 786 N N . LEU A 1 107 ? 3.691 -6.347 -21.653 1.00 94.75 107 LEU A N 1
ATOM 787 C CA . LEU A 1 107 ? 5.128 -6.424 -21.410 1.00 94.75 107 LEU A CA 1
ATOM 788 C C . LEU A 1 107 ? 5.746 -7.644 -22.110 1.00 94.75 107 LEU A C 1
ATOM 790 O O . LEU A 1 107 ? 6.679 -7.498 -22.897 1.00 94.75 107 LEU A O 1
ATOM 794 N N . GLY A 1 108 ? 5.206 -8.837 -21.854 1.00 94.69 108 GLY A N 1
ATOM 795 C CA . GLY A 1 108 ? 5.705 -10.097 -22.403 1.00 94.69 108 GLY A CA 1
ATOM 796 C C . GLY A 1 108 ? 5.673 -10.126 -23.926 1.00 94.69 108 GLY A C 1
ATOM 797 O O . GLY A 1 108 ? 6.658 -10.522 -24.545 1.00 94.69 108 GLY A O 1
ATOM 798 N N . LEU A 1 109 ? 4.596 -9.621 -24.534 1.00 97.12 109 LEU A N 1
ATOM 799 C CA . LEU A 1 109 ? 4.490 -9.492 -25.986 1.00 97.12 109 LEU A CA 1
ATOM 800 C C . LEU A 1 109 ? 5.585 -8.578 -26.557 1.00 97.12 109 LEU A C 1
ATOM 802 O O . LEU A 1 109 ? 6.216 -8.928 -27.550 1.00 97.12 109 LEU A O 1
ATOM 806 N N . SER A 1 110 ? 5.859 -7.442 -25.913 1.00 96.12 110 SER A N 1
ATOM 807 C CA . SER A 1 110 ? 6.887 -6.498 -26.378 1.00 96.12 110 SER A CA 1
ATOM 808 C C . SER A 1 110 ? 8.292 -7.105 -26.335 1.00 96.12 110 SER A C 1
ATOM 810 O O . SER A 1 110 ? 9.053 -6.961 -27.290 1.00 96.12 110 SER A O 1
ATOM 812 N N . PHE A 1 111 ? 8.621 -7.833 -25.263 1.00 94.38 111 PHE A N 1
ATOM 813 C CA . PHE A 1 111 ? 9.898 -8.545 -25.149 1.00 94.38 111 PHE A CA 1
ATOM 814 C C . PHE A 1 111 ? 10.003 -9.716 -26.135 1.00 94.38 111 PHE A C 1
ATOM 816 O O . PHE A 1 111 ? 11.060 -9.901 -26.734 1.00 94.38 111 PHE A O 1
ATOM 823 N N . ALA A 1 112 ? 8.918 -10.464 -26.357 1.00 94.88 112 ALA A N 1
ATOM 824 C CA . ALA A 1 112 ? 8.882 -11.562 -27.325 1.00 94.88 112 ALA A CA 1
ATOM 825 C C . ALA A 1 112 ? 9.086 -11.084 -28.773 1.00 94.88 112 ALA A C 1
ATOM 827 O O . ALA A 1 112 ? 9.708 -11.780 -29.571 1.00 94.88 112 ALA A O 1
ATOM 828 N N . LEU A 1 113 ? 8.606 -9.880 -29.100 1.00 95.69 113 LEU A N 1
ATOM 829 C CA . LEU A 1 113 ? 8.804 -9.238 -30.403 1.00 95.69 113 LEU A CA 1
ATOM 830 C C . LEU A 1 113 ? 10.169 -8.533 -30.543 1.00 95.69 113 LEU A C 1
ATOM 832 O O . LEU A 1 113 ? 10.445 -7.948 -31.586 1.00 95.69 113 LEU A O 1
ATOM 836 N N . GLY A 1 114 ? 11.022 -8.564 -29.512 1.00 93.25 114 GLY A N 1
ATOM 837 C CA . GLY A 1 114 ? 12.345 -7.927 -29.524 1.00 93.25 114 GLY A CA 1
ATOM 838 C C . GLY A 1 114 ? 12.344 -6.420 -29.236 1.00 93.25 114 GLY A C 1
ATOM 839 O O . GLY A 1 114 ? 13.402 -5.794 -29.252 1.00 93.25 114 GLY A O 1
ATOM 840 N N . TYR A 1 115 ? 11.193 -5.825 -28.914 1.00 95.00 115 TYR A N 1
ATOM 841 C CA . TYR A 1 115 ? 11.059 -4.403 -28.587 1.00 95.00 115 TYR A CA 1
ATOM 842 C C . TYR A 1 115 ? 11.243 -4.148 -27.087 1.00 95.0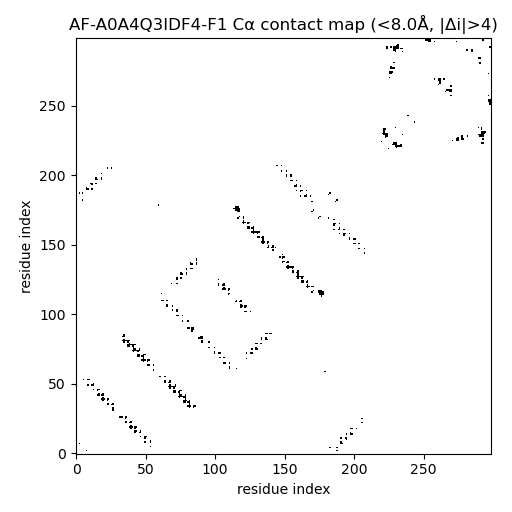0 115 TYR A C 1
ATOM 844 O O . TYR A 1 115 ? 10.318 -3.748 -26.373 1.00 95.00 115 TYR A O 1
ATOM 852 N N . SER A 1 116 ? 12.456 -4.380 -26.584 1.00 93.19 116 SER A N 1
ATOM 853 C CA . SER A 1 116 ? 12.761 -4.235 -25.155 1.00 93.19 116 SER A CA 1
ATOM 854 C C . SER A 1 116 ? 12.611 -2.809 -24.618 1.00 93.19 116 SER A C 1
ATOM 856 O O . SER A 1 116 ? 12.271 -2.621 -23.447 1.00 93.19 116 SER A O 1
ATOM 858 N N . GLY A 1 117 ? 12.796 -1.792 -25.459 1.00 93.75 117 GLY A N 1
ATOM 859 C CA . GLY A 1 117 ? 12.550 -0.397 -25.097 1.00 93.75 117 GLY A CA 1
ATOM 860 C C . GLY A 1 117 ? 11.065 -0.094 -24.914 1.00 93.75 117 GLY A C 1
ATOM 861 O O . GLY A 1 117 ? 10.675 0.482 -23.899 1.00 93.75 117 GLY A O 1
ATOM 862 N N . ILE A 1 118 ? 10.213 -0.589 -25.821 1.00 95.56 118 ILE A N 1
ATOM 863 C CA . ILE A 1 118 ? 8.749 -0.508 -25.668 1.00 95.56 118 ILE A CA 1
ATOM 864 C C . ILE A 1 118 ? 8.307 -1.268 -24.414 1.00 95.56 118 ILE A C 1
ATOM 866 O O . ILE A 1 118 ? 7.545 -0.734 -23.610 1.00 95.56 118 ILE A O 1
ATOM 870 N N . GLY A 1 119 ? 8.837 -2.476 -24.194 1.00 96.12 119 GLY A N 1
ATOM 871 C CA . GLY A 1 119 ? 8.573 -3.245 -22.978 1.00 96.12 119 GLY A CA 1
ATOM 872 C C . GLY A 1 119 ? 8.949 -2.477 -21.705 1.00 96.12 119 GLY A C 1
ATOM 873 O O . GLY A 1 119 ? 8.185 -2.449 -20.744 1.00 96.12 119 GLY A O 1
ATOM 874 N N . THR A 1 120 ? 10.080 -1.773 -21.711 1.00 95.62 120 THR A N 1
ATOM 875 C CA . THR A 1 120 ? 10.507 -0.932 -20.582 1.00 95.62 120 THR A CA 1
ATOM 876 C C . THR A 1 120 ? 9.571 0.256 -20.354 1.00 95.62 120 THR A C 1
ATOM 878 O O . THR A 1 120 ? 9.186 0.518 -19.214 1.00 95.62 120 THR A O 1
ATOM 881 N N . ALA A 1 121 ? 9.136 0.936 -21.419 1.00 96.81 121 ALA A N 1
ATOM 882 C CA . ALA A 1 121 ? 8.147 2.009 -21.316 1.00 96.81 121 ALA A CA 1
ATOM 883 C C . ALA A 1 121 ? 6.821 1.495 -20.734 1.00 96.81 121 ALA A C 1
ATOM 885 O O . ALA A 1 121 ? 6.280 2.103 -19.813 1.00 96.81 121 ALA A O 1
ATOM 886 N N . LEU A 1 122 ? 6.328 0.347 -21.210 1.00 97.50 122 LEU A N 1
ATOM 887 C CA . LEU A 1 122 ? 5.110 -0.284 -20.695 1.00 97.50 122 LEU A CA 1
ATOM 888 C C . LEU A 1 122 ? 5.241 -0.690 -19.225 1.00 97.50 122 LEU A C 1
ATOM 890 O O . LEU A 1 122 ? 4.303 -0.483 -18.458 1.00 97.50 122 LEU A O 1
ATOM 894 N N . CYS A 1 123 ? 6.400 -1.209 -18.807 1.00 97.50 123 CYS A N 1
ATOM 895 C CA . CYS A 1 123 ? 6.674 -1.495 -17.398 1.00 97.50 123 CYS A CA 1
ATOM 896 C C . CYS A 1 123 ? 6.561 -0.225 -16.544 1.00 97.50 123 CYS A C 1
ATOM 898 O O . CYS A 1 123 ? 5.861 -0.226 -15.531 1.00 97.50 123 CYS A O 1
ATOM 900 N N . ASN A 1 124 ? 7.193 0.872 -16.968 1.00 97.56 124 ASN A N 1
ATOM 901 C CA . ASN A 1 124 ? 7.128 2.155 -16.269 1.00 97.56 124 ASN A CA 1
ATOM 902 C C . ASN A 1 124 ? 5.693 2.712 -16.214 1.00 97.56 124 ASN A C 1
ATOM 904 O O . ASN A 1 124 ? 5.239 3.125 -15.149 1.00 97.56 124 ASN A O 1
ATOM 908 N N . LEU A 1 125 ? 4.936 2.643 -17.315 1.00 98.00 125 LEU A N 1
ATOM 909 C CA . LEU A 1 125 ? 3.520 3.029 -17.339 1.00 98.00 125 LEU A CA 1
ATOM 910 C C . LEU A 1 125 ? 2.675 2.174 -16.382 1.00 98.00 125 LEU A C 1
ATOM 912 O O . LEU A 1 125 ? 1.852 2.713 -15.644 1.00 98.00 125 LEU A O 1
ATOM 916 N N . ALA A 1 126 ? 2.895 0.858 -16.348 1.00 98.06 126 ALA A N 1
ATOM 917 C CA . ALA A 1 126 ? 2.195 -0.038 -15.433 1.00 98.06 126 ALA A CA 1
ATOM 918 C C . ALA A 1 126 ? 2.518 0.284 -13.964 1.00 98.06 126 ALA A C 1
ATOM 920 O O . ALA A 1 126 ? 1.602 0.411 -13.151 1.00 98.06 126 ALA A O 1
ATOM 921 N N . CYS A 1 127 ? 3.797 0.478 -13.624 1.00 98.12 127 CYS A N 1
ATOM 922 C CA . CYS A 1 127 ? 4.227 0.868 -12.277 1.00 98.12 127 CYS A CA 1
ATOM 923 C C . CYS A 1 127 ? 3.601 2.207 -11.860 1.00 98.12 127 CYS A C 1
ATOM 925 O O . CYS A 1 127 ? 3.010 2.306 -10.783 1.00 98.12 127 CYS A O 1
ATOM 927 N N . GLY A 1 128 ? 3.654 3.214 -12.739 1.00 98.25 128 GLY A N 1
ATOM 928 C CA . GLY A 1 128 ? 3.034 4.516 -12.500 1.00 98.25 128 GLY A CA 1
ATOM 929 C C . GLY A 1 128 ? 1.523 4.414 -12.285 1.00 98.25 128 GLY A C 1
ATOM 930 O O . GLY A 1 128 ? 0.985 5.027 -11.362 1.00 98.25 128 GLY A O 1
ATOM 931 N N . MET A 1 129 ? 0.838 3.567 -13.060 1.00 98.06 129 MET A N 1
ATOM 932 C CA . MET A 1 129 ? -0.594 3.326 -12.892 1.00 98.06 129 MET A CA 1
ATOM 933 C C . MET A 1 129 ? -0.921 2.678 -11.541 1.00 98.06 129 MET A C 1
ATOM 935 O O . MET A 1 129 ? -1.859 3.115 -10.875 1.00 98.06 129 MET A O 1
ATOM 939 N N . TYR A 1 130 ? -0.146 1.685 -11.089 1.00 98.31 130 TYR A N 1
ATOM 940 C CA . TYR A 1 130 ? -0.349 1.089 -9.763 1.00 98.31 130 TYR A CA 1
ATOM 941 C C . TYR A 1 130 ? -0.193 2.111 -8.639 1.00 98.31 130 TYR A C 1
ATOM 943 O O . TYR A 1 130 ? -0.995 2.109 -7.705 1.00 98.31 130 TYR A O 1
ATOM 951 N N . PHE A 1 131 ? 0.782 3.015 -8.738 1.00 98.19 131 PHE A N 1
ATOM 952 C CA . PHE A 1 131 ? 0.948 4.083 -7.755 1.00 98.19 131 PHE A CA 1
ATOM 953 C C . PHE A 1 131 ? -0.172 5.122 -7.806 1.00 98.19 131 PHE A C 1
ATOM 955 O O . PHE A 1 131 ? -0.655 5.548 -6.756 1.00 98.19 131 PHE A O 1
ATOM 962 N N . LEU A 1 132 ? -0.650 5.481 -8.999 1.00 98.06 132 LEU A N 1
ATOM 963 C CA . LEU A 1 132 ? -1.796 6.375 -9.155 1.00 98.06 132 LEU A CA 1
ATOM 964 C C . LEU A 1 132 ? -3.052 5.781 -8.501 1.00 98.06 132 LEU A C 1
ATOM 966 O O . LEU A 1 132 ? -3.739 6.460 -7.729 1.00 98.06 132 LEU A O 1
ATOM 970 N N . LEU A 1 133 ? -3.314 4.497 -8.765 1.00 97.19 133 LEU A N 1
ATOM 971 C CA . LEU A 1 133 ? -4.419 3.754 -8.169 1.00 97.19 133 LEU A CA 1
ATOM 972 C C . LEU A 1 133 ? -4.257 3.649 -6.651 1.00 97.19 133 LEU A C 1
ATOM 974 O O . LEU A 1 133 ? -5.167 4.052 -5.932 1.00 97.19 133 LEU A O 1
ATOM 978 N N . ALA A 1 134 ? -3.103 3.205 -6.148 1.00 96.44 134 ALA A N 1
ATOM 979 C CA . ALA A 1 134 ? -2.819 3.109 -4.715 1.00 96.44 134 ALA A CA 1
ATOM 980 C C . ALA A 1 134 ? -3.002 4.454 -3.990 1.00 96.44 134 ALA A C 1
ATOM 982 O O . ALA A 1 134 ? -3.704 4.517 -2.980 1.00 96.44 134 ALA A O 1
ATOM 983 N N . GLY A 1 135 ? -2.468 5.549 -4.537 1.00 96.81 135 GLY A N 1
ATOM 984 C CA . GLY A 1 135 ? -2.667 6.891 -3.986 1.00 96.81 135 GLY A CA 1
ATOM 985 C C . GLY A 1 135 ? -4.141 7.303 -3.965 1.00 96.81 135 GLY A C 1
ATOM 986 O O . GLY A 1 135 ? -4.617 7.868 -2.982 1.00 96.81 135 GLY A O 1
ATOM 987 N N . SER A 1 136 ? -4.908 6.953 -5.002 1.00 96.19 136 SER A N 1
ATOM 988 C CA . SER A 1 136 ? -6.350 7.222 -5.041 1.00 96.19 136 SER A CA 1
ATOM 989 C C . SER A 1 136 ? -7.143 6.397 -4.015 1.00 96.19 136 SER A C 1
ATOM 991 O O . SER A 1 136 ? -8.112 6.896 -3.439 1.00 96.19 136 SER A O 1
ATOM 993 N N . GLU A 1 137 ? -6.721 5.161 -3.737 1.00 95.12 137 GLU A N 1
ATOM 994 C CA . GLU A 1 137 ? -7.322 4.297 -2.719 1.00 95.12 137 GLU A CA 1
ATOM 995 C C . GLU A 1 137 ? -7.118 4.883 -1.315 1.00 95.12 137 GLU A C 1
ATOM 997 O O . GLU A 1 137 ? -8.091 5.044 -0.572 1.00 95.12 137 GLU A O 1
ATOM 1002 N N . ILE A 1 138 ? -5.884 5.292 -1.000 1.00 93.69 138 ILE A N 1
ATOM 1003 C CA . ILE A 1 138 ? -5.518 5.943 0.266 1.00 93.69 138 ILE A CA 1
ATOM 1004 C C . ILE A 1 138 ? -6.236 7.290 0.429 1.00 93.69 138 ILE A C 1
ATOM 1006 O O . ILE A 1 138 ? -6.792 7.574 1.492 1.00 93.69 138 ILE A O 1
ATOM 1010 N N . TRP A 1 139 ? -6.343 8.088 -0.635 1.00 94.88 139 TRP A N 1
ATOM 1011 C CA . TRP A 1 139 ? -7.070 9.362 -0.609 1.00 94.88 139 TRP A 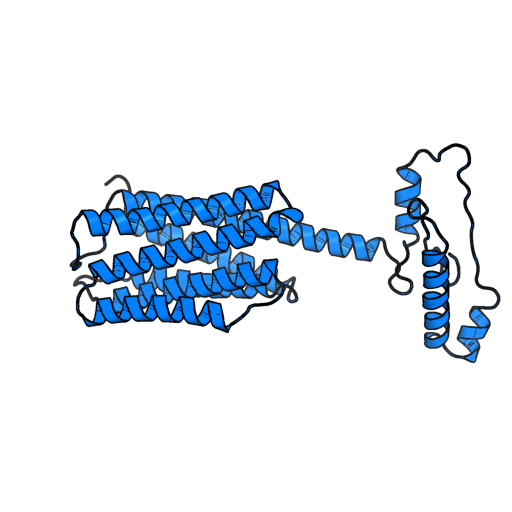CA 1
ATOM 1012 C C . TRP A 1 139 ? -8.555 9.196 -0.267 1.00 94.88 139 TRP A C 1
ATOM 1014 O O . TRP A 1 139 ? -9.161 10.051 0.392 1.00 94.88 139 TRP A O 1
ATOM 1024 N N . ARG A 1 140 ? -9.173 8.095 -0.710 1.00 92.88 140 ARG A N 1
ATOM 1025 C CA . ARG A 1 140 ? -10.562 7.764 -0.358 1.00 92.88 140 ARG A CA 1
ATOM 1026 C C . ARG A 1 140 ? -10.694 7.275 1.091 1.00 92.88 140 ARG A C 1
ATOM 1028 O O . ARG A 1 140 ? -11.754 7.465 1.673 1.00 92.88 140 ARG A O 1
ATOM 1035 N N . ALA A 1 141 ? -9.624 6.758 1.700 1.00 87.69 141 ALA A N 1
ATOM 1036 C CA . ALA A 1 141 ? -9.559 6.376 3.118 1.00 87.69 141 ALA A CA 1
ATOM 1037 C C . ALA A 1 141 ? -9.240 7.550 4.081 1.00 87.69 141 ALA A C 1
ATOM 1039 O O . ALA A 1 141 ? -9.038 7.350 5.279 1.00 87.69 141 ALA A O 1
ATOM 1040 N N . ARG A 1 142 ? -9.235 8.805 3.599 1.00 86.25 142 ARG A N 1
ATOM 1041 C CA . ARG A 1 142 ? -8.822 10.005 4.365 1.00 86.25 142 ARG A CA 1
ATOM 1042 C C . ARG A 1 142 ? -9.617 10.323 5.635 1.00 86.25 142 ARG A C 1
ATOM 1044 O O . ARG A 1 142 ? -9.207 11.201 6.390 1.00 86.25 142 ARG A O 1
ATOM 1051 N N . ALA A 1 143 ? -10.763 9.680 5.853 1.00 80.94 143 ALA A N 1
ATOM 1052 C CA . ALA A 1 143 ? -11.602 9.937 7.021 1.00 80.94 143 ALA A CA 1
ATOM 1053 C C . ALA A 1 143 ? -10.925 9.528 8.343 1.00 80.94 143 ALA A C 1
ATOM 1055 O O . ALA A 1 143 ? -11.235 10.112 9.375 1.00 80.94 143 ALA A O 1
ATOM 1056 N N . GLU A 1 144 ? -9.984 8.579 8.308 1.00 71.38 144 GLU A N 1
ATOM 1057 C CA . GLU A 1 144 ? -9.332 8.051 9.514 1.00 71.38 144 GLU A CA 1
ATOM 1058 C C . GLU A 1 144 ? -8.266 8.986 10.096 1.00 71.38 144 GLU A C 1
ATOM 1060 O O . GLU A 1 144 ? -8.245 9.235 11.298 1.00 71.38 144 GLU A O 1
ATOM 1065 N N . ALA A 1 145 ? -7.383 9.513 9.243 1.00 81.12 145 ALA A N 1
ATOM 1066 C CA . ALA A 1 145 ? -6.274 10.381 9.633 1.00 81.12 145 ALA A CA 1
ATOM 1067 C C . ALA A 1 145 ? -5.943 11.343 8.485 1.00 81.12 145 ALA A C 1
ATOM 1069 O O . ALA A 1 145 ? -5.064 11.078 7.666 1.00 81.12 145 ALA A O 1
ATOM 1070 N N . ARG A 1 146 ? -6.678 12.462 8.401 1.00 87.25 146 ARG A N 1
ATOM 1071 C CA . ARG A 1 146 ? -6.679 13.354 7.223 1.00 87.25 146 ARG A CA 1
ATOM 1072 C C . ARG A 1 146 ? -5.275 13.735 6.746 1.00 87.25 146 ARG A C 1
ATOM 1074 O O . ARG A 1 146 ? -4.964 13.504 5.585 1.00 87.25 146 ARG A O 1
ATOM 1081 N N . LEU A 1 147 ? -4.427 14.263 7.632 1.00 89.38 147 LEU A N 1
ATOM 1082 C CA . LEU A 1 147 ? -3.089 14.735 7.257 1.00 89.38 147 LEU A CA 1
ATOM 1083 C C . LEU A 1 147 ? -2.174 13.590 6.792 1.00 89.38 147 LEU A C 1
ATOM 1085 O O . LEU A 1 147 ? -1.558 13.698 5.736 1.00 89.38 147 LEU A O 1
ATOM 1089 N N . ALA A 1 148 ? -2.128 12.482 7.538 1.00 90.12 148 ALA A N 1
ATOM 1090 C CA . ALA A 1 148 ? -1.298 11.328 7.191 1.00 90.12 148 ALA A CA 1
ATOM 1091 C C . ALA A 1 148 ? -1.713 10.721 5.841 1.00 90.12 148 ALA A C 1
ATOM 1093 O O . ALA A 1 148 ? -0.866 10.488 4.982 1.00 90.12 148 ALA A O 1
ATOM 1094 N N . MET A 1 149 ? -3.021 10.559 5.612 1.00 91.38 149 MET A N 1
ATOM 1095 C CA . MET A 1 149 ? -3.555 10.027 4.355 1.00 91.38 149 MET A CA 1
ATOM 1096 C C . MET A 1 149 ? -3.320 10.975 3.174 1.00 91.38 149 MET A C 1
ATOM 1098 O O . MET A 1 149 ? -3.056 10.513 2.066 1.00 91.38 149 MET A O 1
ATOM 1102 N N . TRP A 1 150 ? -3.383 12.295 3.384 1.00 93.25 150 TRP A N 1
ATOM 1103 C CA . TRP A 1 150 ? -3.071 13.283 2.344 1.00 93.25 150 TRP A CA 1
ATOM 1104 C C . TRP A 1 150 ? -1.608 13.207 1.920 1.00 93.25 150 TRP A C 1
ATOM 1106 O O . TRP A 1 150 ? -1.328 13.088 0.729 1.00 93.25 150 TRP A O 1
ATOM 1116 N N . ILE A 1 151 ? -0.688 13.221 2.889 1.00 94.75 151 ILE A N 1
ATOM 1117 C CA . ILE A 1 151 ? 0.751 13.131 2.621 1.00 94.75 151 ILE A CA 1
ATOM 1118 C C . ILE A 1 151 ? 1.069 11.802 1.931 1.00 94.75 151 ILE A C 1
ATOM 1120 O O . ILE A 1 151 ? 1.752 11.789 0.912 1.00 94.75 151 ILE A O 1
ATOM 1124 N N . GLN A 1 152 ? 0.521 10.689 2.422 1.00 94.50 152 GLN A N 1
ATOM 1125 C CA . GLN A 1 152 ? 0.749 9.373 1.827 1.00 94.50 152 GLN A CA 1
ATOM 1126 C C . GLN A 1 152 ? 0.209 9.278 0.390 1.00 94.50 152 GLN A C 1
ATOM 1128 O O . GLN A 1 152 ? 0.883 8.728 -0.479 1.00 94.50 152 GLN A O 1
ATOM 1133 N N . SER A 1 153 ? -0.964 9.857 0.110 1.00 95.88 153 SER A N 1
ATOM 1134 C CA . SER A 1 153 ? -1.518 9.918 -1.253 1.00 95.88 153 SER A CA 1
ATOM 1135 C C . SER A 1 153 ? -0.630 10.743 -2.187 1.00 95.88 153 SER A C 1
ATOM 1137 O O . SER A 1 153 ? -0.372 10.326 -3.314 1.00 95.88 153 SER A O 1
ATOM 1139 N N . LEU A 1 154 ? -0.118 11.882 -1.706 1.00 96.69 154 LEU A N 1
ATOM 1140 C CA . LEU A 1 154 ? 0.801 12.729 -2.464 1.00 96.69 154 LEU A CA 1
ATOM 1141 C C . LEU A 1 154 ? 2.106 11.993 -2.791 1.00 96.69 154 LEU A C 1
ATOM 1143 O O . LEU A 1 154 ? 2.545 12.041 -3.935 1.00 96.69 154 LEU A O 1
ATOM 1147 N N . LEU A 1 155 ? 2.698 11.279 -1.826 1.00 96.94 155 LEU A N 1
ATOM 1148 C CA . LEU A 1 155 ? 3.903 10.473 -2.060 1.00 96.94 155 LEU A CA 1
ATOM 1149 C C . LEU A 1 155 ? 3.671 9.422 -3.152 1.00 96.94 155 LEU A C 1
ATOM 1151 O O . LEU A 1 155 ? 4.492 9.294 -4.058 1.00 96.94 155 LEU A O 1
ATOM 1155 N N . TYR A 1 156 ? 2.528 8.731 -3.123 1.00 97.56 156 TYR A N 1
ATOM 1156 C CA . TYR A 1 156 ? 2.156 7.793 -4.181 1.00 97.56 156 TYR A CA 1
ATOM 1157 C C . TYR A 1 156 ? 2.012 8.469 -5.552 1.00 97.56 156 TYR A C 1
ATOM 1159 O O . TYR A 1 156 ? 2.506 7.947 -6.548 1.00 97.56 156 TYR A O 1
ATOM 1167 N N . TRP A 1 157 ? 1.382 9.641 -5.634 1.00 98.06 157 TRP A N 1
ATOM 1168 C CA . TRP A 1 157 ? 1.238 10.354 -6.908 1.00 98.06 157 TRP A CA 1
ATOM 1169 C C . TRP A 1 157 ? 2.554 10.929 -7.437 1.00 98.06 157 TRP A C 1
ATOM 1171 O O . TRP A 1 157 ? 2.756 10.947 -8.649 1.00 98.06 157 TRP A O 1
ATOM 1181 N N . LEU A 1 158 ? 3.471 11.337 -6.558 1.00 97.88 158 LEU A N 1
ATOM 1182 C CA . LEU A 1 158 ? 4.821 11.739 -6.954 1.00 97.88 158 LEU A CA 1
ATOM 1183 C C . LEU A 1 158 ? 5.605 10.558 -7.539 1.00 97.88 158 LEU A C 1
ATOM 1185 O O . LEU A 1 158 ? 6.239 10.722 -8.579 1.00 97.88 158 LEU A O 1
ATOM 1189 N N . MET A 1 159 ? 5.499 9.365 -6.941 1.00 97.38 159 MET A N 1
ATOM 1190 C CA . MET A 1 159 ? 6.054 8.142 -7.536 1.00 97.38 159 MET A CA 1
ATOM 1191 C C . MET A 1 159 ? 5.400 7.836 -8.889 1.00 97.38 159 MET A C 1
ATOM 1193 O O . MET A 1 159 ? 6.089 7.528 -9.855 1.00 97.38 159 MET A O 1
ATOM 1197 N N . ALA A 1 160 ? 4.075 7.959 -9.005 1.00 98.44 160 ALA A N 1
ATOM 1198 C CA . ALA A 1 160 ? 3.393 7.743 -10.281 1.00 98.44 160 ALA A CA 1
ATOM 1199 C C . ALA A 1 160 ? 3.934 8.671 -11.383 1.00 98.44 160 ALA A C 1
ATOM 1201 O O . ALA A 1 160 ? 4.259 8.214 -12.479 1.00 98.44 160 ALA A O 1
ATOM 1202 N N . ALA A 1 161 ? 4.089 9.959 -11.066 1.00 98.38 161 ALA A N 1
ATOM 1203 C CA . ALA A 1 161 ? 4.638 10.951 -11.980 1.00 98.38 161 ALA A CA 1
ATOM 1204 C C . ALA A 1 161 ? 6.086 10.639 -12.387 1.00 98.38 161 ALA A C 1
ATOM 1206 O O . ALA A 1 161 ? 6.414 10.776 -13.565 1.00 98.38 161 ALA A O 1
ATOM 1207 N N . SER A 1 162 ? 6.939 10.183 -11.461 1.00 97.88 162 SER A N 1
ATOM 1208 C CA . SER A 1 162 ? 8.330 9.840 -11.784 1.00 97.88 162 SER A CA 1
ATOM 1209 C C . SER A 1 162 ? 8.434 8.629 -12.716 1.00 97.88 162 SER A C 1
ATOM 1211 O O . SER A 1 162 ? 9.210 8.660 -13.668 1.00 97.88 162 SER A O 1
ATOM 1213 N N . PHE A 1 163 ? 7.589 7.611 -12.532 1.00 98.06 163 PHE A N 1
ATOM 1214 C CA . PHE A 1 163 ? 7.514 6.466 -13.445 1.00 98.06 163 PHE A CA 1
ATOM 1215 C C . PHE A 1 163 ? 6.984 6.849 -14.835 1.00 98.06 163 PHE A C 1
ATOM 1217 O O . PHE A 1 163 ? 7.545 6.433 -15.853 1.00 98.06 163 PHE A O 1
ATOM 1224 N N . PHE A 1 164 ? 5.938 7.678 -14.910 1.00 98.38 164 PHE A N 1
ATOM 1225 C CA . PHE A 1 164 ? 5.449 8.193 -16.193 1.00 98.38 164 PHE A CA 1
ATOM 1226 C C . PHE A 1 164 ? 6.499 9.045 -16.910 1.00 98.38 164 PHE A C 1
ATOM 1228 O O . PHE A 1 164 ? 6.607 8.976 -18.135 1.00 98.38 164 PHE A O 1
ATOM 1235 N N . LEU A 1 165 ? 7.312 9.792 -16.161 1.00 97.69 165 LEU A N 1
ATOM 1236 C CA . LEU A 1 165 ? 8.416 10.565 -16.711 1.00 97.69 165 LEU A CA 1
ATOM 1237 C C . LEU A 1 165 ? 9.494 9.664 -17.330 1.00 97.69 165 LEU A C 1
ATOM 1239 O O . LEU A 1 165 ? 9.914 9.935 -18.454 1.00 97.69 165 LEU A O 1
ATOM 1243 N N . CYS A 1 166 ? 9.883 8.565 -16.667 1.00 96.56 166 CYS A N 1
ATOM 1244 C CA . CYS A 1 166 ? 10.807 7.580 -17.245 1.00 96.56 166 CYS A CA 1
ATOM 1245 C C . CYS A 1 166 ? 10.272 7.003 -18.564 1.00 96.56 166 CYS A C 1
ATOM 1247 O O . CYS A 1 166 ? 10.997 6.953 -19.558 1.00 96.56 166 CYS A O 1
ATOM 1249 N N . ALA A 1 167 ? 8.988 6.622 -18.609 1.00 96.75 167 ALA A N 1
ATOM 1250 C CA . ALA A 1 167 ? 8.357 6.140 -19.840 1.00 96.75 167 ALA A CA 1
ATOM 1251 C C . ALA A 1 167 ? 8.355 7.208 -20.949 1.00 96.75 167 ALA A C 1
ATOM 1253 O O . ALA A 1 167 ? 8.704 6.914 -22.092 1.00 96.75 167 ALA A O 1
ATOM 1254 N N . GLY A 1 168 ? 7.992 8.449 -20.612 1.00 96.38 168 GLY A N 1
ATOM 1255 C CA . GLY A 1 168 ? 7.923 9.561 -21.558 1.00 96.38 168 GLY A CA 1
ATOM 1256 C C . GLY A 1 168 ? 9.280 9.913 -22.165 1.00 96.38 168 GLY A C 1
ATOM 1257 O O . GLY A 1 168 ? 9.384 10.039 -23.383 1.00 96.38 168 GLY A O 1
ATOM 1258 N N . VAL A 1 169 ? 10.330 10.008 -21.343 1.00 96.00 169 VAL A N 1
ATOM 1259 C CA . VAL A 1 169 ? 11.699 10.288 -21.812 1.00 96.00 169 VAL A CA 1
ATOM 1260 C C . VAL A 1 169 ? 12.218 9.163 -22.704 1.00 96.00 169 VAL A C 1
ATOM 1262 O O . VAL A 1 169 ? 12.809 9.432 -23.749 1.00 96.00 169 VAL A O 1
ATOM 1265 N N . LEU A 1 170 ? 11.958 7.905 -22.338 1.00 94.25 170 LEU A N 1
ATOM 1266 C CA . LEU A 1 170 ? 12.382 6.752 -23.128 1.00 94.25 170 LEU A CA 1
ATOM 1267 C C . LEU A 1 170 ? 11.750 6.749 -24.532 1.00 94.25 170 LEU A C 1
ATOM 1269 O O . LEU A 1 170 ? 12.448 6.552 -25.529 1.00 94.25 170 LEU A O 1
ATOM 1273 N N . LEU A 1 171 ? 10.441 7.015 -24.611 1.00 93.75 171 LEU A N 1
ATOM 1274 C CA . LEU A 1 171 ? 9.704 7.081 -25.875 1.00 93.75 171 LEU A CA 1
ATOM 1275 C C . LEU A 1 171 ? 10.093 8.306 -26.712 1.00 93.75 171 LEU A C 1
ATOM 1277 O O . LEU A 1 171 ? 10.261 8.180 -27.923 1.00 93.75 171 LEU A O 1
ATOM 1281 N N . ALA A 1 172 ? 10.282 9.470 -26.083 1.00 94.50 172 ALA A N 1
ATOM 1282 C CA . ALA A 1 172 ? 10.692 10.698 -26.767 1.00 94.50 172 ALA A CA 1
ATOM 1283 C C . ALA A 1 172 ? 12.078 10.571 -27.421 1.00 94.50 172 ALA A C 1
ATOM 1285 O O . ALA A 1 172 ? 12.306 11.123 -28.494 1.00 94.50 172 ALA A O 1
ATOM 1286 N N . ASN A 1 173 ? 12.979 9.794 -26.813 1.00 92.62 173 ASN A N 1
ATOM 1287 C CA . ASN A 1 173 ? 14.306 9.511 -27.362 1.00 92.62 173 ASN A CA 1
ATOM 1288 C C . ASN A 1 173 ? 14.301 8.440 -28.471 1.00 92.62 173 ASN A C 1
ATOM 1290 O O . ASN A 1 173 ? 15.363 8.115 -29.000 1.00 92.62 173 ASN A O 1
ATOM 1294 N N . GLY A 1 174 ? 13.146 7.853 -28.811 1.00 90.88 174 GLY A N 1
ATOM 1295 C CA . GLY A 1 174 ? 13.034 6.830 -29.857 1.00 90.88 174 GLY A CA 1
ATOM 1296 C C . GLY A 1 174 ? 13.749 5.511 -29.532 1.00 90.88 174 GLY A C 1
ATOM 1297 O O . GLY A 1 174 ? 14.086 4.750 -30.439 1.00 90.88 174 GLY A O 1
ATOM 1298 N N . GLN A 1 175 ? 14.001 5.223 -28.251 1.00 89.31 175 GLN A N 1
ATOM 1299 C CA . GLN A 1 175 ? 14.723 4.025 -27.810 1.00 89.31 175 GLN A CA 1
ATOM 1300 C C . GLN A 1 175 ? 13.794 2.802 -27.777 1.00 89.31 175 GLN A C 1
ATOM 1302 O O . GLN A 1 175 ? 13.418 2.322 -26.712 1.00 89.31 175 GLN A O 1
ATOM 1307 N N . PHE A 1 176 ? 13.395 2.295 -28.947 1.00 90.31 176 PHE A N 1
ATOM 1308 C CA . PHE A 1 176 ? 12.460 1.161 -29.056 1.00 90.31 176 PHE A CA 1
ATOM 1309 C C . PHE A 1 176 ? 13.091 -0.204 -28.738 1.00 90.31 176 PHE A C 1
ATOM 1311 O O . PHE A 1 176 ? 12.392 -1.122 -28.300 1.00 90.31 176 PHE A O 1
ATOM 1318 N N . VAL A 1 177 ? 14.407 -0.330 -28.917 1.00 91.25 177 VAL A N 1
ATOM 1319 C CA . VAL A 1 177 ? 15.209 -1.513 -28.577 1.00 91.25 177 VAL A CA 1
ATOM 1320 C C . VAL A 1 177 ? 16.383 -1.050 -27.726 1.00 91.25 177 VAL A C 1
ATOM 1322 O O . VAL A 1 177 ? 17.094 -0.117 -28.095 1.00 91.25 177 VAL A O 1
ATOM 1325 N N . LEU A 1 178 ? 16.565 -1.684 -26.573 1.00 87.50 178 LEU A N 1
ATOM 1326 C CA . LEU A 1 178 ? 17.633 -1.373 -25.631 1.00 87.50 178 LEU A CA 1
ATOM 1327 C C . LEU A 1 178 ? 18.797 -2.342 -25.806 1.00 87.50 178 LEU A C 1
ATOM 1329 O O . LEU A 1 178 ? 18.592 -3.549 -25.899 1.00 87.50 178 LEU A O 1
ATOM 1333 N N . THR A 1 179 ? 20.009 -1.797 -25.808 1.00 84.38 179 THR A N 1
ATOM 1334 C CA . THR A 1 179 ? 21.275 -2.548 -25.773 1.00 84.38 179 THR A CA 1
ATOM 1335 C C . THR A 1 179 ? 21.949 -2.488 -24.407 1.00 84.38 179 THR A C 1
ATOM 1337 O O . THR A 1 179 ? 22.859 -3.259 -24.140 1.00 84.38 179 THR A O 1
ATOM 1340 N N . ALA A 1 180 ? 21.505 -1.574 -23.548 1.00 84.75 180 ALA A N 1
ATOM 1341 C CA . ALA A 1 180 ? 21.993 -1.378 -22.196 1.00 84.75 180 ALA A CA 1
ATOM 1342 C C . ALA A 1 180 ? 20.850 -0.865 -21.313 1.00 84.75 180 ALA A C 1
ATOM 1344 O O . ALA A 1 180 ? 19.784 -0.470 -21.800 1.00 84.75 180 ALA A O 1
ATOM 1345 N N . ARG A 1 181 ? 21.083 -0.850 -20.000 1.00 83.50 181 ARG A N 1
ATOM 1346 C CA . ARG A 1 181 ? 20.161 -0.254 -19.032 1.00 83.50 181 ARG A CA 1
ATOM 1347 C C . ARG A 1 181 ? 19.900 1.224 -19.384 1.00 83.50 181 ARG A C 1
ATOM 1349 O O . ARG A 1 181 ? 20.869 1.958 -19.594 1.00 83.50 181 ARG A O 1
ATOM 1356 N N . PRO A 1 182 ? 18.635 1.693 -19.392 1.00 85.69 182 PRO A N 1
ATOM 1357 C CA . PRO A 1 182 ? 18.344 3.113 -19.534 1.00 85.69 182 PRO A CA 1
ATOM 1358 C C . PRO A 1 182 ? 19.053 3.922 -18.449 1.00 85.69 182 PRO A C 1
ATOM 1360 O O . PRO A 1 182 ? 18.911 3.658 -17.252 1.00 85.69 182 PRO A O 1
ATOM 1363 N N . SER A 1 183 ? 19.830 4.910 -18.875 1.00 86.31 183 SER A N 1
ATOM 1364 C CA . SER A 1 183 ? 20.548 5.793 -17.970 1.00 86.31 183 SER A CA 1
ATOM 1365 C C . SER A 1 183 ? 20.396 7.240 -18.411 1.00 86.31 183 SER A C 1
ATOM 1367 O O . SER A 1 183 ? 20.944 7.697 -19.411 1.00 86.31 183 SER A O 1
ATOM 1369 N N . ASN A 1 184 ? 19.527 7.954 -17.702 1.00 89.81 184 ASN A N 1
ATOM 1370 C CA . ASN A 1 184 ? 19.158 9.327 -18.007 1.00 89.81 184 ASN A CA 1
ATOM 1371 C C . ASN A 1 184 ? 18.691 10.041 -16.730 1.00 89.81 184 ASN A C 1
ATOM 1373 O O . ASN A 1 184 ? 18.456 9.420 -15.696 1.00 89.81 184 ASN A O 1
ATOM 1377 N N . TRP A 1 185 ? 18.530 11.358 -16.828 1.00 92.38 185 TRP A N 1
ATOM 1378 C CA . TRP A 1 185 ? 18.152 12.213 -15.704 1.00 92.38 185 TRP A CA 1
ATOM 1379 C C . TRP A 1 185 ? 16.780 11.865 -15.094 1.00 92.38 185 TRP A C 1
ATOM 1381 O O . TRP A 1 185 ? 16.573 12.110 -13.907 1.00 92.38 185 TRP A O 1
ATOM 1391 N N . ALA A 1 186 ? 15.844 11.296 -15.865 1.00 94.62 186 ALA A N 1
ATOM 1392 C CA . ALA A 1 186 ? 14.539 10.893 -15.344 1.00 94.62 186 ALA A CA 1
ATOM 1393 C C . ALA A 1 186 ? 14.649 9.647 -14.456 1.00 94.62 186 ALA A C 1
ATOM 1395 O O . ALA A 1 186 ? 14.015 9.607 -13.405 1.00 94.62 186 ALA A O 1
ATOM 1396 N N . GLU A 1 187 ? 15.506 8.685 -14.815 1.00 92.88 187 GLU A N 1
ATOM 1397 C CA . GLU A 1 187 ? 15.790 7.509 -13.976 1.00 92.88 187 GLU A CA 1
ATOM 1398 C C . GLU A 1 187 ? 16.475 7.896 -12.654 1.00 92.88 187 GLU A C 1
ATOM 1400 O O . GLU A 1 187 ? 16.163 7.332 -11.597 1.00 92.88 187 GLU A O 1
ATOM 1405 N N . ASP A 1 188 ? 17.358 8.901 -12.689 1.00 92.19 188 ASP A N 1
ATOM 1406 C CA . ASP A 1 188 ? 18.006 9.444 -11.489 1.00 92.19 188 ASP A CA 1
ATOM 1407 C C . ASP A 1 188 ? 16.967 10.088 -10.550 1.00 92.19 188 ASP A C 1
ATOM 1409 O O . ASP A 1 188 ? 16.923 9.779 -9.356 1.00 92.19 188 ASP A O 1
ATOM 1413 N N . ILE A 1 189 ? 16.072 10.931 -11.087 1.00 94.06 189 ILE A N 1
ATOM 1414 C CA . ILE A 1 189 ? 14.967 11.535 -10.320 1.00 94.06 189 ILE A CA 1
ATOM 1415 C C . ILE A 1 189 ? 14.035 10.456 -9.766 1.00 94.06 189 ILE A C 1
ATOM 1417 O O . ILE A 1 189 ? 13.670 10.507 -8.592 1.00 94.06 189 ILE A O 1
ATOM 1421 N N . ASN A 1 190 ? 13.660 9.471 -10.584 1.00 95.56 190 ASN A N 1
ATOM 1422 C CA . ASN A 1 190 ? 12.775 8.385 -10.177 1.00 95.56 190 ASN A CA 1
ATOM 1423 C C . ASN A 1 190 ? 13.346 7.604 -8.993 1.00 95.56 190 ASN A C 1
ATOM 1425 O O . ASN A 1 190 ? 12.648 7.382 -8.005 1.00 95.56 190 ASN A O 1
ATOM 1429 N N . SER A 1 191 ? 14.634 7.272 -9.039 1.00 93.69 191 SER A N 1
ATOM 1430 C CA . SER A 1 191 ? 15.308 6.567 -7.948 1.00 93.69 191 SER A CA 1
ATOM 1431 C C . SER A 1 191 ? 15.289 7.367 -6.640 1.00 93.69 191 SER A C 1
ATOM 1433 O O . SER A 1 191 ? 14.974 6.818 -5.583 1.00 93.69 191 SER A O 1
ATOM 1435 N N . LEU A 1 192 ? 15.555 8.677 -6.699 1.00 94.00 192 LEU A N 1
ATOM 1436 C CA . LEU A 1 192 ? 15.500 9.558 -5.526 1.00 94.00 192 LEU A CA 1
ATOM 1437 C C . LEU A 1 192 ? 14.082 9.665 -4.948 1.00 94.00 192 LEU A C 1
ATOM 1439 O O . LEU A 1 192 ? 13.901 9.556 -3.734 1.00 94.00 192 LEU A O 1
ATOM 1443 N N . VAL A 1 193 ? 13.074 9.836 -5.810 1.00 96.25 193 VAL A N 1
ATOM 1444 C CA . VAL A 1 193 ? 11.663 9.892 -5.403 1.00 96.25 193 VAL A CA 1
ATOM 1445 C C . VAL A 1 193 ? 11.248 8.589 -4.725 1.00 96.25 193 VAL A C 1
ATOM 1447 O O . VAL A 1 193 ? 10.617 8.639 -3.671 1.00 96.25 193 VAL A O 1
ATOM 1450 N N . ILE A 1 194 ? 11.641 7.432 -5.269 1.00 95.25 194 ILE A N 1
ATOM 1451 C CA . ILE A 1 194 ? 11.341 6.122 -4.676 1.00 95.25 194 ILE A CA 1
ATOM 1452 C C . ILE A 1 194 ? 11.947 6.001 -3.278 1.00 95.25 194 ILE A C 1
ATOM 1454 O O . ILE A 1 194 ? 11.241 5.596 -2.359 1.00 95.25 194 ILE A O 1
ATOM 1458 N N . ILE A 1 195 ? 13.218 6.368 -3.093 1.00 93.69 195 ILE A N 1
ATOM 1459 C CA . ILE A 1 195 ? 13.891 6.276 -1.788 1.00 93.69 195 ILE A CA 1
ATOM 1460 C C . ILE A 1 195 ? 13.148 7.114 -0.739 1.00 93.69 195 ILE A C 1
ATOM 1462 O O . ILE A 1 195 ? 12.814 6.611 0.336 1.00 93.69 195 ILE A O 1
ATOM 1466 N N . VAL A 1 196 ? 12.840 8.373 -1.061 1.00 93.75 196 VAL A N 1
ATOM 1467 C CA . VAL A 1 196 ? 12.138 9.284 -0.143 1.00 93.75 196 VAL A CA 1
ATOM 1468 C C . VAL A 1 196 ? 10.716 8.793 0.140 1.00 93.75 196 VAL A C 1
ATOM 1470 O O . VAL A 1 196 ? 10.289 8.734 1.297 1.00 93.75 196 VAL A O 1
ATOM 1473 N N . ALA A 1 197 ? 9.981 8.407 -0.903 1.00 94.62 197 ALA A N 1
ATOM 1474 C CA . ALA A 1 197 ? 8.599 7.973 -0.775 1.00 94.62 197 ALA A CA 1
ATOM 1475 C C . ALA A 1 197 ? 8.475 6.651 -0.014 1.00 94.62 197 ALA A C 1
ATOM 1477 O O . ALA A 1 197 ? 7.559 6.515 0.789 1.00 94.62 197 ALA A O 1
ATOM 1478 N N . LEU A 1 198 ? 9.395 5.701 -0.192 1.00 93.06 198 LEU A N 1
ATOM 1479 C CA . LEU A 1 198 ? 9.352 4.409 0.494 1.00 93.06 198 LEU A CA 1
ATOM 1480 C C . LEU A 1 198 ? 9.503 4.571 2.014 1.00 93.06 198 LEU A C 1
ATOM 1482 O O . LEU A 1 198 ? 8.742 3.973 2.777 1.00 93.06 198 LEU A O 1
ATOM 1486 N N . VAL A 1 199 ? 10.410 5.448 2.457 1.00 90.69 199 VAL A N 1
ATOM 1487 C CA . VAL A 1 199 ? 10.561 5.798 3.879 1.00 90.69 199 VAL A CA 1
ATOM 1488 C C . VAL A 1 199 ? 9.317 6.525 4.401 1.00 90.69 199 VAL A C 1
ATOM 1490 O O . VAL A 1 199 ? 8.786 6.172 5.458 1.00 90.69 199 VAL A O 1
ATOM 1493 N N . GLY A 1 200 ? 8.808 7.515 3.660 1.00 91.75 200 GLY A N 1
ATOM 1494 C CA . GLY A 1 200 ? 7.621 8.279 4.056 1.00 91.75 200 GLY A CA 1
ATOM 1495 C C . GLY A 1 200 ? 6.350 7.426 4.139 1.00 91.75 200 GLY A C 1
ATOM 1496 O O . GLY A 1 200 ? 5.623 7.480 5.127 1.00 91.75 200 GLY A O 1
ATOM 1497 N N . ILE A 1 201 ? 6.103 6.578 3.141 1.00 91.56 201 ILE A N 1
ATOM 1498 C CA . ILE A 1 201 ? 4.957 5.661 3.104 1.00 91.56 201 ILE A CA 1
ATOM 1499 C C . ILE A 1 201 ? 5.057 4.652 4.249 1.00 91.56 201 ILE A C 1
ATOM 1501 O O . ILE A 1 201 ? 4.066 4.419 4.938 1.00 91.56 201 ILE A O 1
ATOM 1505 N N . GLY A 1 202 ? 6.240 4.077 4.480 1.00 88.75 202 GLY A N 1
ATOM 1506 C CA . GLY A 1 202 ? 6.445 3.089 5.534 1.00 88.75 202 GLY A CA 1
ATOM 1507 C C . GLY A 1 202 ? 6.220 3.635 6.942 1.00 88.75 202 GLY A C 1
ATOM 1508 O O . GLY A 1 202 ? 5.515 3.020 7.744 1.00 88.75 202 GLY A O 1
ATOM 1509 N N . THR A 1 203 ? 6.774 4.815 7.231 1.00 90.38 203 THR A N 1
ATOM 1510 C CA . THR A 1 203 ? 6.613 5.483 8.533 1.00 90.38 203 THR A CA 1
ATOM 1511 C C . THR A 1 203 ? 5.159 5.872 8.793 1.00 90.38 203 THR A C 1
ATOM 1513 O O . THR A 1 203 ? 4.632 5.578 9.867 1.00 90.38 203 THR A O 1
ATOM 1516 N N . LEU A 1 204 ? 4.476 6.453 7.801 1.00 91.44 204 LEU A N 1
ATOM 1517 C CA . LEU A 1 204 ? 3.061 6.817 7.911 1.00 91.44 204 LEU A CA 1
ATOM 1518 C C . LEU A 1 204 ? 2.163 5.586 8.072 1.00 91.44 204 LEU A C 1
ATOM 1520 O O . LEU A 1 204 ? 1.287 5.583 8.936 1.00 91.44 204 LEU A O 1
ATOM 1524 N N . ALA A 1 205 ? 2.406 4.520 7.303 1.00 87.00 205 ALA A N 1
ATOM 1525 C CA . ALA A 1 205 ? 1.649 3.275 7.412 1.00 87.00 205 ALA A CA 1
ATOM 1526 C C . ALA A 1 205 ? 1.765 2.660 8.816 1.00 87.00 205 ALA A C 1
ATOM 1528 O O . ALA A 1 205 ? 0.758 2.246 9.397 1.00 87.00 205 ALA A O 1
ATOM 1529 N N . LEU A 1 206 ? 2.972 2.641 9.393 1.00 87.19 206 LEU A N 1
ATOM 1530 C CA . LEU A 1 206 ? 3.185 2.119 10.740 1.00 87.19 206 LEU A CA 1
ATOM 1531 C C . LEU A 1 206 ? 2.540 3.009 11.811 1.00 87.19 206 LEU A C 1
ATOM 1533 O O . LEU A 1 206 ? 1.915 2.483 12.731 1.00 87.19 206 LEU A O 1
ATOM 1537 N N . ALA A 1 207 ? 2.635 4.333 11.673 1.00 88.25 207 ALA A N 1
ATOM 1538 C CA . ALA A 1 207 ? 2.001 5.279 12.590 1.00 88.25 207 ALA A CA 1
ATOM 1539 C C . ALA A 1 207 ? 0.472 5.112 12.613 1.00 88.25 207 ALA A C 1
ATOM 1541 O O . ALA A 1 207 ? -0.128 5.020 13.685 1.00 88.25 207 ALA A O 1
ATOM 1542 N N . ILE A 1 208 ? -0.156 4.983 11.439 1.00 86.19 208 ILE A N 1
ATOM 1543 C CA . ILE A 1 208 ? -1.599 4.726 11.319 1.00 86.19 208 ILE A CA 1
ATOM 1544 C C . ILE A 1 208 ? -1.962 3.381 11.964 1.00 86.19 208 ILE A C 1
ATOM 1546 O O . ILE A 1 208 ? -2.943 3.293 12.705 1.00 86.19 208 ILE A O 1
ATOM 1550 N N . ASN A 1 209 ? -1.163 2.334 11.734 1.00 84.50 209 ASN A N 1
ATOM 1551 C CA . ASN A 1 209 ? -1.402 1.017 12.322 1.00 84.50 209 ASN A CA 1
ATOM 1552 C C . ASN A 1 209 ? -1.308 1.035 13.858 1.00 84.50 209 ASN A C 1
ATOM 1554 O O . ASN A 1 209 ? -2.178 0.502 14.545 1.00 84.50 209 ASN A O 1
ATOM 1558 N N . GLN A 1 210 ? -0.293 1.706 14.411 1.00 84.69 210 GLN A N 1
ATOM 1559 C CA . GLN A 1 210 ? -0.146 1.882 15.859 1.00 84.69 210 GLN A CA 1
ATOM 1560 C C . GLN A 1 210 ? -1.299 2.695 16.455 1.00 84.69 210 GLN A C 1
ATOM 1562 O O . GLN A 1 210 ? -1.797 2.360 17.532 1.00 84.69 210 GLN A O 1
ATOM 1567 N N . GLN A 1 211 ? -1.776 3.725 15.752 1.00 84.50 211 GLN A N 1
ATOM 1568 C CA . GLN A 1 211 ? -2.930 4.508 16.185 1.00 84.50 211 GLN A CA 1
ATOM 1569 C C . GLN A 1 211 ? -4.205 3.654 16.226 1.00 84.50 211 GLN A C 1
ATOM 1571 O O . GLN A 1 211 ? -4.966 3.730 17.196 1.00 84.50 211 GLN A O 1
ATOM 1576 N N . ARG A 1 212 ? -4.430 2.804 15.214 1.00 81.69 212 ARG A N 1
ATOM 1577 C CA . ARG A 1 212 ? -5.549 1.850 15.189 1.00 81.69 212 ARG A CA 1
ATOM 1578 C C . ARG A 1 212 ? -5.460 0.855 16.349 1.00 81.69 212 ARG A C 1
ATOM 1580 O O . ARG A 1 212 ? -6.445 0.693 17.070 1.00 81.69 212 ARG A O 1
ATOM 1587 N N . ALA A 1 213 ? -4.286 0.266 16.583 1.00 80.25 213 ALA A N 1
ATOM 1588 C CA . ALA A 1 213 ? -4.054 -0.659 17.693 1.00 80.25 213 ALA A CA 1
ATOM 1589 C C . ALA A 1 213 ? -4.303 0.006 19.057 1.00 80.25 213 ALA A C 1
ATOM 1591 O O . ALA A 1 213 ? -5.070 -0.503 19.868 1.00 80.25 213 ALA A O 1
ATOM 1592 N N . THR A 1 214 ? -3.751 1.201 19.271 1.00 83.81 214 THR A N 1
ATOM 1593 C CA . THR A 1 214 ? -3.942 1.967 20.514 1.00 83.81 214 THR A CA 1
ATOM 1594 C C . THR A 1 214 ? -5.407 2.335 20.729 1.00 83.81 214 THR A C 1
ATOM 1596 O O . THR A 1 214 ? -5.911 2.266 21.846 1.00 83.81 214 THR A O 1
ATOM 1599 N N . THR A 1 215 ? -6.127 2.698 19.665 1.00 80.38 215 THR A N 1
ATOM 1600 C CA . THR A 1 215 ? -7.560 3.017 19.753 1.00 80.38 215 THR A CA 1
ATOM 1601 C C . THR A 1 215 ? -8.390 1.779 20.092 1.00 80.38 215 THR A C 1
ATOM 1603 O O . THR A 1 215 ? -9.326 1.871 20.886 1.00 80.38 215 THR A O 1
ATOM 1606 N N . ALA A 1 216 ? -8.054 0.620 19.521 1.00 76.75 216 ALA A N 1
ATOM 1607 C CA . ALA A 1 216 ? -8.716 -0.644 19.828 1.00 76.75 216 ALA A CA 1
ATOM 1608 C C . ALA A 1 216 ? -8.476 -1.069 21.285 1.00 76.75 216 ALA A C 1
ATOM 1610 O O . ALA A 1 216 ? -9.432 -1.400 21.985 1.00 76.75 216 ALA A O 1
ATOM 1611 N N . GLU A 1 217 ? -7.233 -0.978 21.761 1.00 79.50 217 GLU A N 1
ATOM 1612 C CA . GLU A 1 217 ? -6.886 -1.254 23.158 1.00 79.50 217 GLU A CA 1
ATOM 1613 C C . GLU A 1 217 ? -7.551 -0.264 24.114 1.00 79.50 217 GLU A C 1
ATOM 1615 O O . GLU A 1 217 ? -8.149 -0.671 25.105 1.00 79.50 217 GLU A O 1
ATOM 1620 N N . ARG A 1 218 ? -7.567 1.033 23.784 1.00 79.19 218 ARG A N 1
ATOM 1621 C CA . ARG A 1 218 ? -8.271 2.038 24.590 1.00 79.19 218 ARG A CA 1
ATOM 1622 C C . ARG A 1 218 ? -9.771 1.763 24.658 1.00 79.19 218 ARG A C 1
ATOM 1624 O O . ARG A 1 218 ? -10.353 1.918 25.723 1.00 79.19 218 ARG A O 1
ATOM 1631 N N . ARG A 1 219 ? -10.402 1.336 23.558 1.00 73.00 219 ARG A N 1
ATOM 1632 C CA . ARG A 1 219 ? -11.814 0.921 23.580 1.00 73.00 219 ARG A CA 1
ATOM 1633 C C . ARG A 1 219 ? -12.013 -0.257 24.528 1.00 73.00 219 ARG A C 1
ATOM 1635 O O . ARG A 1 219 ? -12.822 -0.135 25.435 1.00 73.00 219 ARG A O 1
ATOM 1642 N N . ARG A 1 220 ? -11.225 -1.329 24.394 1.00 75.94 220 ARG A N 1
ATOM 1643 C CA . ARG A 1 220 ? -11.280 -2.502 25.291 1.00 75.94 220 ARG A CA 1
ATOM 1644 C C . ARG A 1 220 ? -11.052 -2.133 26.757 1.00 75.94 220 ARG A C 1
ATOM 1646 O O . ARG A 1 220 ? -11.733 -2.655 27.627 1.00 75.94 220 ARG A O 1
ATOM 1653 N N . ALA A 1 221 ? -10.132 -1.210 27.024 1.00 81.44 221 ALA A N 1
ATOM 1654 C CA . ALA A 1 221 ? -9.796 -0.759 28.368 1.00 81.44 221 ALA A CA 1
ATOM 1655 C C . ALA A 1 221 ? -10.846 0.170 28.998 1.00 81.44 221 ALA A C 1
ATOM 1657 O O . ALA A 1 221 ? -10.781 0.388 30.206 1.00 81.44 221 ALA A O 1
ATOM 1658 N N . LEU A 1 222 ? -11.783 0.725 28.218 1.00 87.19 222 LEU A N 1
ATOM 1659 C CA . LEU A 1 222 ? -12.815 1.660 28.686 1.00 87.19 222 LEU A CA 1
ATOM 1660 C C . LEU A 1 222 ? -14.243 1.099 28.597 1.00 87.19 222 LEU A C 1
ATOM 1662 O O . LEU A 1 222 ? -15.176 1.723 29.097 1.00 87.19 222 LEU A O 1
ATOM 1666 N N . THR A 1 223 ? -14.433 -0.068 27.987 1.00 88.94 223 THR A N 1
ATOM 1667 C CA . THR A 1 223 ? -15.736 -0.738 27.900 1.00 88.94 223 THR A CA 1
ATOM 1668 C C . THR A 1 223 ? -15.753 -2.024 28.708 1.00 88.94 223 THR A C 1
ATOM 1670 O O . THR A 1 223 ? -14.772 -2.764 28.719 1.00 88.94 223 THR A O 1
ATOM 1673 N N . ASP A 1 224 ? -16.878 -2.319 29.348 1.00 91.06 224 ASP A N 1
ATOM 1674 C CA . ASP A 1 224 ? -17.137 -3.627 29.937 1.00 91.06 224 ASP A CA 1
ATOM 1675 C C . ASP A 1 224 ? -17.400 -4.656 28.826 1.00 91.06 224 ASP A C 1
ATOM 1677 O O . ASP A 1 224 ? -18.235 -4.436 27.946 1.00 91.06 224 ASP A O 1
ATOM 1681 N N . SER A 1 225 ? -16.673 -5.774 28.841 1.00 86.12 225 SER A N 1
ATOM 1682 C CA . SER A 1 225 ? -16.696 -6.765 27.757 1.00 86.12 225 SER A CA 1
ATOM 1683 C C . SER A 1 225 ? -18.005 -7.553 27.666 1.00 86.12 225 SER A C 1
ATOM 1685 O O . SER A 1 225 ? -18.327 -8.042 26.585 1.00 86.12 225 SER A O 1
ATOM 1687 N N . LEU A 1 226 ? -18.759 -7.666 28.765 1.00 89.69 226 LEU A N 1
ATOM 1688 C CA . LEU A 1 226 ? -20.024 -8.405 28.811 1.00 89.69 226 LEU A CA 1
ATOM 1689 C C . LEU A 1 226 ? -21.216 -7.547 28.367 1.00 89.69 226 LEU A C 1
ATOM 1691 O O . LEU A 1 226 ? -22.099 -8.009 27.643 1.00 89.69 226 LEU A O 1
ATOM 1695 N N . THR A 1 227 ? -21.258 -6.297 28.822 1.00 91.19 227 THR A N 1
ATOM 1696 C CA . THR A 1 227 ? -22.411 -5.406 28.626 1.00 91.19 227 THR A CA 1
ATOM 1697 C C . THR A 1 227 ? -22.217 -4.398 27.491 1.00 91.19 227 THR A C 1
ATOM 1699 O O . THR A 1 227 ? -23.192 -3.847 26.980 1.00 91.19 227 THR A O 1
ATOM 1702 N N . GLY A 1 228 ? -20.972 -4.131 27.079 1.00 88.19 228 GLY A N 1
ATOM 1703 C CA . GLY A 1 228 ? -20.638 -3.120 26.072 1.00 88.19 228 GLY A CA 1
ATOM 1704 C C . GLY A 1 228 ? -20.844 -1.671 26.532 1.00 88.19 228 GLY A C 1
ATOM 1705 O O . GLY A 1 228 ? -20.744 -0.755 25.710 1.00 88.19 228 GLY A O 1
ATOM 1706 N N . LEU A 1 229 ? -21.152 -1.458 27.814 1.00 91.62 229 LEU A N 1
ATOM 1707 C CA . LEU A 1 229 ? -21.217 -0.143 28.453 1.00 91.62 229 LEU A CA 1
ATOM 1708 C C . LEU A 1 229 ? -19.818 0.340 28.839 1.00 91.62 229 LEU A C 1
ATOM 1710 O O . LEU A 1 229 ? -18.838 -0.393 28.702 1.00 91.62 229 LEU A O 1
ATOM 1714 N N . MET A 1 230 ? -19.705 1.582 29.311 1.00 91.50 230 MET A N 1
ATOM 1715 C CA . MET A 1 230 ? -18.456 2.049 29.916 1.00 91.50 230 MET A CA 1
ATOM 1716 C C . MET A 1 230 ? -18.104 1.155 31.107 1.00 91.50 230 MET A C 1
ATOM 1718 O O . MET A 1 230 ? -18.987 0.688 31.819 1.00 91.50 230 MET A O 1
ATOM 1722 N N . ASN A 1 231 ? -16.825 0.893 31.342 1.00 91.06 231 ASN A N 1
ATOM 1723 C CA . ASN A 1 231 ? -16.422 0.262 32.594 1.00 91.06 231 ASN A CA 1
ATOM 1724 C C . ASN A 1 231 ? -16.227 1.317 33.690 1.00 91.06 231 ASN A C 1
ATOM 1726 O O . ASN A 1 231 ? -16.192 2.522 33.427 1.00 91.06 231 ASN A O 1
ATOM 1730 N N . ARG A 1 232 ? -16.055 0.846 34.927 1.00 89.25 232 ARG A N 1
ATOM 1731 C CA . ARG A 1 232 ? -15.804 1.696 36.093 1.00 89.25 232 ARG A CA 1
ATOM 1732 C C . ARG A 1 232 ? -14.731 2.758 35.841 1.00 89.25 232 ARG A C 1
ATOM 1734 O O . ARG A 1 232 ? -14.965 3.924 36.125 1.00 89.25 232 ARG A O 1
ATOM 1741 N N . ARG A 1 233 ? -13.578 2.378 35.280 1.00 86.81 233 ARG A N 1
ATOM 1742 C CA . ARG A 1 233 ? -12.478 3.315 34.997 1.00 86.81 233 ARG A CA 1
ATOM 1743 C C . ARG A 1 233 ? -12.915 4.428 34.046 1.00 86.81 233 ARG A C 1
ATOM 1745 O O . ARG A 1 233 ? -12.655 5.590 34.323 1.00 86.81 233 ARG A O 1
ATOM 1752 N N . ALA A 1 234 ? -13.601 4.078 32.962 1.00 88.62 234 ALA A N 1
ATOM 1753 C CA . ALA A 1 234 ? -14.065 5.048 31.983 1.00 88.62 234 ALA A CA 1
ATOM 1754 C C . ALA A 1 234 ? -15.062 6.056 32.563 1.00 88.62 234 ALA A C 1
ATOM 1756 O O . ALA A 1 234 ? -15.055 7.208 32.137 1.00 88.62 234 ALA A O 1
ATOM 1757 N N . LEU A 1 235 ? -15.901 5.643 33.521 1.00 89.00 235 LEU A N 1
ATOM 1758 C CA . LEU A 1 235 ? -16.809 6.558 34.213 1.00 89.00 235 LEU A CA 1
ATOM 1759 C C . LEU A 1 235 ? -16.039 7.617 35.009 1.00 89.00 235 LEU A C 1
ATOM 1761 O O . LEU A 1 235 ? -16.348 8.797 34.888 1.00 89.00 235 LEU A O 1
ATOM 1765 N N . PHE A 1 236 ? -15.038 7.201 35.790 1.00 87.12 236 PHE A N 1
ATOM 1766 C CA . PHE A 1 236 ? -14.224 8.123 36.588 1.00 87.12 236 PHE A CA 1
ATOM 1767 C C . PHE A 1 236 ? -13.378 9.044 35.701 1.00 87.12 236 PHE A C 1
ATOM 1769 O O . PHE A 1 236 ? -13.431 10.257 35.877 1.00 87.12 236 PHE A O 1
ATOM 1776 N N . ASP A 1 237 ? -12.707 8.493 34.681 1.00 86.69 237 ASP A N 1
ATOM 1777 C CA . ASP A 1 237 ? -11.951 9.288 33.703 1.00 86.69 237 ASP A CA 1
ATOM 1778 C C . ASP A 1 237 ? -12.854 10.336 33.016 1.00 86.69 237 ASP A C 1
ATOM 1780 O O . ASP A 1 237 ? -12.413 11.442 32.716 1.00 86.69 237 ASP A O 1
ATOM 1784 N N . TRP A 1 238 ? -14.124 10.004 32.749 1.00 84.31 238 TRP A N 1
ATOM 1785 C CA . TRP A 1 238 ? -15.095 10.944 32.184 1.00 84.31 238 TRP A CA 1
ATOM 1786 C C . TRP A 1 238 ? -15.528 12.012 33.195 1.00 84.31 238 TRP A C 1
ATOM 1788 O O . TRP A 1 238 ? -15.524 13.196 32.850 1.00 84.31 238 TRP A O 1
ATOM 1798 N N . ALA A 1 239 ? -15.853 11.614 34.427 1.00 82.88 239 ALA A N 1
ATOM 1799 C CA . ALA A 1 239 ? -16.287 12.519 35.489 1.00 82.88 239 ALA A CA 1
ATOM 1800 C C . ALA A 1 239 ? -15.232 13.592 35.814 1.00 82.88 239 ALA A C 1
ATOM 1802 O O . ALA A 1 239 ? -15.593 14.738 36.061 1.00 82.88 239 ALA A O 1
ATOM 1803 N N . ASP A 1 240 ? -13.943 13.255 35.719 1.00 81.56 240 ASP A N 1
ATOM 1804 C CA . ASP A 1 240 ? -12.841 14.196 35.958 1.00 81.56 240 ASP A CA 1
ATOM 1805 C C . ASP A 1 240 ? -12.658 15.234 34.830 1.00 81.56 240 ASP A C 1
ATOM 1807 O O . ASP A 1 240 ? -12.014 16.266 35.025 1.00 81.56 240 ASP A O 1
ATOM 1811 N N . THR A 1 241 ? -13.202 14.985 33.631 1.00 77.19 241 THR A N 1
ATOM 1812 C CA . THR A 1 241 ? -12.984 15.844 32.446 1.00 77.19 241 THR A CA 1
ATOM 1813 C C . THR A 1 241 ? -14.064 16.892 32.205 1.00 77.19 241 THR A C 1
ATOM 1815 O O . THR A 1 241 ? -13.841 17.819 31.423 1.00 77.19 241 THR A O 1
ATOM 1818 N N . LEU A 1 242 ? -15.226 16.769 32.846 1.00 67.50 242 LEU A N 1
ATOM 1819 C CA . LEU A 1 242 ? -16.338 17.701 32.684 1.00 67.50 242 LEU A CA 1
ATOM 1820 C C . LEU A 1 242 ? -16.623 18.416 34.005 1.00 67.50 242 LEU A C 1
ATOM 1822 O O . LEU A 1 242 ? -16.869 17.747 35.006 1.00 67.50 242 LEU A O 1
ATOM 1826 N N . PRO A 1 243 ? -16.677 19.762 34.026 1.00 67.38 243 PRO A N 1
ATOM 1827 C CA . PRO A 1 243 ? -17.372 20.436 35.107 1.00 67.38 243 PRO A CA 1
ATOM 1828 C C . PRO A 1 243 ? -18.830 19.976 35.039 1.00 67.38 243 PRO A C 1
ATOM 1830 O O . PRO A 1 243 ? -19.525 20.253 34.058 1.00 67.38 243 PRO A O 1
ATOM 1833 N N . LEU A 1 244 ? -19.261 19.202 36.038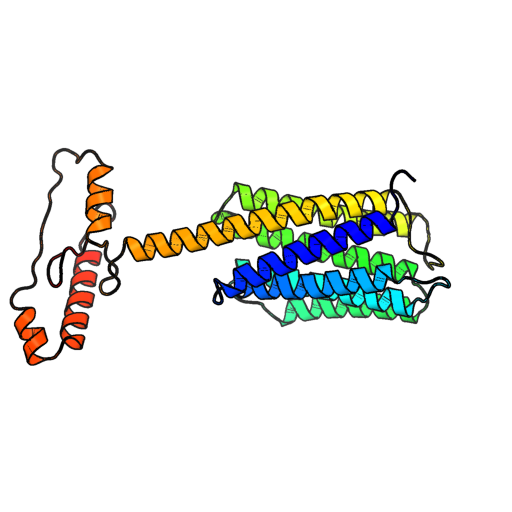 1.00 71.06 244 LEU A N 1
ATOM 1834 C CA . LEU A 1 244 ? -20.648 18.767 36.166 1.00 71.06 244 LEU A CA 1
ATOM 1835 C C . LEU A 1 244 ? -21.520 20.022 36.115 1.00 71.06 244 LEU A C 1
ATOM 1837 O O . LEU A 1 244 ? -21.383 20.910 36.955 1.00 71.06 244 LEU A O 1
ATOM 1841 N N . ALA A 1 245 ? -22.361 20.126 35.088 1.00 73.00 245 ALA A N 1
ATOM 1842 C CA . ALA A 1 245 ? -23.266 21.254 34.960 1.00 73.00 245 ALA A CA 1
ATOM 1843 C C . ALA A 1 245 ? -24.243 21.255 36.143 1.00 73.00 245 ALA A C 1
ATOM 1845 O O . ALA A 1 245 ? -24.618 20.184 36.644 1.00 73.00 245 ALA A O 1
ATOM 1846 N N . ASP A 1 246 ? -24.687 22.441 36.558 1.00 77.69 246 ASP A N 1
ATOM 1847 C CA . ASP A 1 246 ? -25.759 22.563 37.543 1.00 77.69 246 ASP A CA 1
ATOM 1848 C C . ASP A 1 246 ? -26.979 21.754 37.077 1.00 77.69 246 ASP A C 1
ATOM 1850 O O . ASP A 1 246 ? -27.466 21.916 35.956 1.00 77.69 246 ASP A O 1
ATOM 1854 N N . GLY A 1 247 ? -27.444 20.843 37.935 1.00 77.44 247 GLY A N 1
ATOM 1855 C CA . GLY A 1 247 ? -28.532 19.913 37.618 1.00 77.44 247 GLY A CA 1
ATOM 1856 C C . GLY A 1 247 ? -28.100 18.542 37.081 1.00 77.44 247 GLY A C 1
ATOM 1857 O O . GLY A 1 247 ? -28.963 17.767 36.674 1.00 77.44 247 GLY A O 1
ATOM 1858 N N . THR A 1 248 ? -26.806 18.201 37.099 1.00 83.00 248 THR A N 1
ATOM 1859 C CA . THR A 1 248 ? -26.364 16.827 36.801 1.00 83.00 248 THR A CA 1
ATOM 1860 C C . THR A 1 248 ? -26.804 15.865 37.911 1.00 83.00 248 THR A C 1
ATOM 1862 O O . THR A 1 248 ? -26.531 16.103 39.087 1.00 83.00 248 THR A O 1
ATOM 1865 N N . ALA A 1 249 ? -27.460 14.762 37.542 1.00 85.69 249 ALA A N 1
ATOM 1866 C CA . ALA A 1 249 ? -27.866 13.702 38.461 1.00 85.69 249 ALA A CA 1
ATOM 1867 C C . ALA A 1 249 ? -27.072 12.419 38.195 1.00 85.69 249 ALA A C 1
ATOM 1869 O O . ALA A 1 249 ? -26.772 12.089 37.048 1.00 85.69 249 ALA A O 1
ATOM 1870 N N . VAL A 1 250 ? -26.765 11.679 39.261 1.00 87.44 250 VAL A N 1
ATOM 1871 C CA . VAL A 1 250 ? -26.169 10.341 39.183 1.00 87.44 250 VAL A CA 1
ATOM 1872 C C . VAL A 1 250 ? -27.195 9.343 39.694 1.00 87.44 250 VAL A C 1
ATOM 1874 O O . VAL A 1 250 ? -27.763 9.527 40.770 1.00 87.44 250 VAL A O 1
ATOM 1877 N N . ILE A 1 251 ? -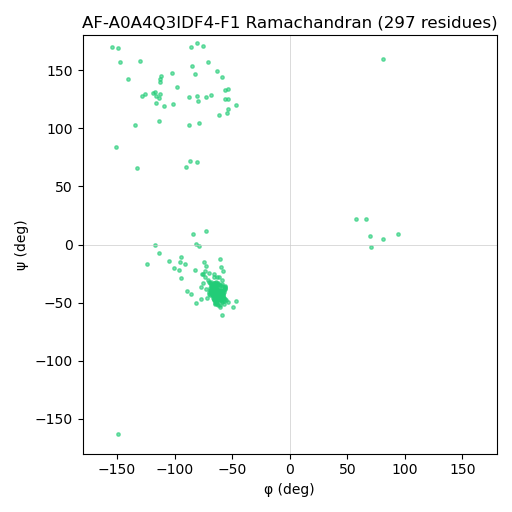27.431 8.293 38.913 1.00 89.44 251 ILE A N 1
ATOM 1878 C CA . ILE A 1 251 ? -28.326 7.192 39.260 1.00 89.44 251 ILE A CA 1
ATOM 1879 C C . ILE A 1 251 ? -27.477 5.929 39.292 1.00 89.44 251 ILE A C 1
ATOM 1881 O O . ILE A 1 251 ? -26.726 5.679 38.354 1.00 89.44 251 ILE A O 1
ATOM 1885 N N . MET A 1 252 ? -27.605 5.163 40.369 1.00 90.38 252 MET A N 1
ATOM 1886 C CA . MET A 1 252 ? -26.946 3.873 40.531 1.00 90.38 252 MET A CA 1
ATOM 1887 C C . MET A 1 252 ? -28.023 2.791 40.549 1.00 90.38 252 MET A C 1
ATOM 1889 O O . MET A 1 252 ? -28.995 2.902 41.299 1.00 90.38 252 MET A O 1
ATOM 1893 N N . LEU A 1 253 ? -27.878 1.791 39.686 1.00 90.62 253 LEU A N 1
ATOM 1894 C CA . LEU A 1 253 ? -28.853 0.734 39.455 1.00 90.62 253 LEU A CA 1
ATOM 1895 C C . LEU A 1 253 ? -28.248 -0.606 39.866 1.00 90.62 253 LEU A C 1
ATOM 1897 O O . LEU A 1 253 ? -27.232 -1.026 39.317 1.00 90.62 253 LEU A O 1
ATOM 1901 N N . ASP A 1 254 ? -28.896 -1.288 40.803 1.00 91.19 254 ASP A N 1
ATOM 1902 C CA . ASP A 1 254 ? -28.507 -2.628 41.240 1.00 91.19 254 ASP A CA 1
ATOM 1903 C C . ASP A 1 254 ? -29.568 -3.653 40.822 1.00 91.19 254 ASP A C 1
ATOM 1905 O O . ASP A 1 254 ? -30.769 -3.368 40.860 1.00 91.19 254 ASP A O 1
ATOM 1909 N N . LEU A 1 255 ? -29.136 -4.834 40.374 1.00 88.88 255 LEU A N 1
ATOM 1910 C CA . LEU A 1 255 ? -30.045 -5.913 39.986 1.00 88.88 255 LEU A CA 1
ATOM 1911 C C . LEU A 1 255 ? -30.401 -6.772 41.202 1.00 88.88 255 LEU A C 1
ATOM 1913 O O . LEU A 1 255 ? -29.648 -7.663 41.603 1.00 88.88 255 LEU A O 1
ATOM 1917 N N . ASP A 1 256 ? -31.603 -6.558 41.735 1.00 88.50 256 ASP A N 1
ATOM 1918 C CA . ASP A 1 256 ? -32.106 -7.314 42.880 1.00 88.50 256 ASP A CA 1
ATOM 1919 C C . ASP A 1 256 ? -32.054 -8.833 42.650 1.00 88.50 256 ASP A C 1
ATOM 1921 O O . ASP A 1 256 ? -32.492 -9.362 41.624 1.00 88.50 256 ASP A O 1
ATOM 1925 N N . ASN A 1 257 ? -31.563 -9.560 43.658 1.00 88.19 257 ASN A N 1
ATOM 1926 C CA . ASN A 1 257 ? -31.461 -11.023 43.669 1.00 88.19 257 ASN A CA 1
ATOM 1927 C C . ASN A 1 257 ? -30.631 -11.631 42.520 1.00 88.19 257 ASN A C 1
ATOM 1929 O O . ASN A 1 257 ? -30.757 -12.827 42.240 1.00 88.19 257 ASN A O 1
ATOM 1933 N N . PHE A 1 258 ? -29.731 -10.868 41.890 1.00 90.44 258 PHE A N 1
ATOM 1934 C CA . PHE A 1 258 ? -28.910 -11.363 40.780 1.00 90.44 258 PHE A CA 1
ATOM 1935 C C . PHE A 1 258 ? -28.084 -12.610 41.141 1.00 90.44 258 PHE A C 1
ATOM 1937 O O . PHE A 1 258 ? -27.980 -13.557 40.356 1.00 90.44 258 PHE A O 1
ATOM 1944 N N . LYS A 1 259 ? -27.566 -12.678 42.373 1.00 87.31 259 LYS A N 1
ATOM 1945 C CA . LYS A 1 259 ? -26.854 -13.859 42.879 1.00 87.31 259 LYS A CA 1
ATOM 1946 C C . LYS A 1 259 ? -27.708 -15.133 42.843 1.00 87.31 259 LYS A C 1
ATOM 1948 O O . LYS A 1 259 ? -27.209 -16.177 42.446 1.00 87.31 259 LYS A O 1
ATOM 1953 N N . SER A 1 260 ? -28.998 -15.047 43.172 1.00 91.44 260 SER A N 1
ATOM 1954 C CA . SER A 1 260 ? -29.904 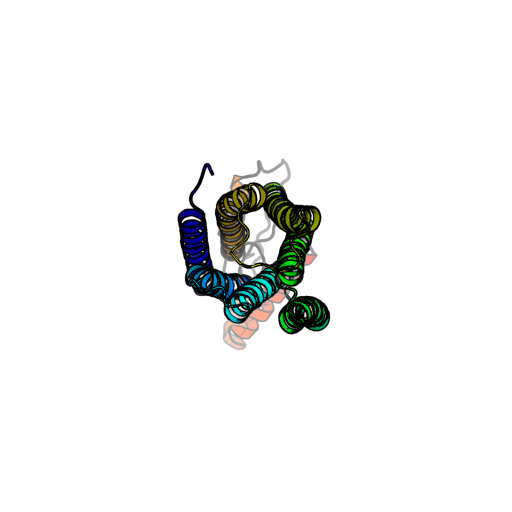-16.204 43.128 1.00 91.44 260 SER A CA 1
ATOM 1955 C C . SER A 1 260 ? -30.077 -16.744 41.704 1.00 91.44 260 SER A C 1
ATOM 1957 O O . SER A 1 260 ? -30.153 -17.959 41.512 1.00 91.44 260 SER A O 1
ATOM 1959 N N . ILE A 1 261 ? -30.069 -15.863 40.696 1.00 90.88 261 ILE A N 1
ATOM 1960 C CA . ILE A 1 261 ? -30.105 -16.259 39.281 1.00 90.88 261 ILE A CA 1
ATOM 1961 C C . ILE A 1 261 ? -28.837 -17.039 38.921 1.00 90.88 261 ILE A C 1
ATOM 1963 O O . ILE A 1 261 ? -28.939 -18.115 38.334 1.00 90.88 261 ILE A O 1
ATOM 1967 N N . ASN A 1 262 ? -27.662 -16.536 39.314 1.00 90.25 262 ASN A N 1
ATOM 1968 C CA . ASN A 1 262 ? -26.390 -17.234 39.099 1.00 90.25 262 ASN A CA 1
ATOM 1969 C C . ASN A 1 262 ? -26.353 -18.594 39.801 1.00 90.25 262 ASN A C 1
ATOM 1971 O O . ASN A 1 262 ? -25.959 -19.582 39.187 1.00 90.25 262 ASN A O 1
ATOM 1975 N N . ASP A 1 263 ? -26.798 -18.655 41.055 1.00 93.19 263 ASP A N 1
ATOM 1976 C CA . ASP A 1 263 ? -26.770 -19.876 41.861 1.00 93.19 263 ASP A CA 1
ATOM 1977 C C . ASP A 1 263 ? -27.753 -20.941 41.327 1.00 93.19 263 ASP A C 1
ATOM 1979 O O . ASP A 1 263 ? -27.473 -22.135 41.404 1.00 93.19 263 ASP A O 1
ATOM 1983 N N . THR A 1 264 ? -28.887 -20.524 40.747 1.00 94.56 264 THR A N 1
ATOM 1984 C CA . THR A 1 264 ? -29.939 -21.437 40.250 1.00 94.56 264 THR A CA 1
ATOM 1985 C C . THR A 1 264 ? -29.724 -21.865 38.797 1.00 94.56 264 THR A C 1
ATOM 1987 O O . THR A 1 264 ? -29.973 -23.017 38.443 1.00 94.56 264 THR A O 1
ATOM 1990 N N . PHE A 1 265 ? -29.295 -20.941 37.934 1.00 90.94 265 PHE A N 1
ATOM 1991 C CA . PHE A 1 265 ? -29.247 -21.138 36.479 1.00 90.94 265 PHE A CA 1
ATOM 1992 C C . PHE A 1 265 ? -27.830 -21.074 35.895 1.00 90.94 265 PHE A C 1
ATOM 1994 O O . PHE A 1 265 ? -27.655 -21.253 34.689 1.00 90.94 265 PHE A O 1
ATOM 2001 N N . GLY A 1 266 ? -26.823 -20.847 36.739 1.00 91.56 266 GLY A N 1
ATOM 2002 C CA . GLY A 1 266 ? -25.425 -20.723 36.349 1.00 91.56 266 GLY A CA 1
ATOM 2003 C C . GLY A 1 266 ? -25.060 -19.338 35.812 1.00 91.56 266 GLY A C 1
ATOM 2004 O O . GLY A 1 266 ? -25.900 -18.575 35.329 1.00 91.56 266 GLY A O 1
ATOM 2005 N N . HIS A 1 267 ? -23.759 -19.037 35.847 1.00 90.56 267 HIS A N 1
ATOM 2006 C CA . HIS A 1 267 ? -23.206 -17.744 35.427 1.00 90.56 267 HIS A CA 1
ATOM 2007 C C . HIS A 1 267 ? -23.556 -17.357 33.988 1.00 90.56 267 HIS A C 1
ATOM 2009 O O . HIS A 1 267 ? -23.851 -16.197 33.732 1.00 90.56 267 HIS A O 1
ATOM 2015 N N . ALA A 1 268 ? -23.615 -18.320 33.064 1.00 88.50 268 ALA A N 1
ATOM 2016 C CA . ALA A 1 268 ? -23.981 -18.044 31.675 1.00 88.50 268 ALA A CA 1
ATOM 2017 C C . ALA A 1 268 ? -25.374 -17.399 31.552 1.00 88.50 268 ALA A C 1
ATOM 2019 O O . ALA A 1 268 ? -25.582 -16.517 30.723 1.00 88.50 268 ALA A O 1
ATOM 2020 N N . ARG A 1 269 ? -26.330 -17.799 32.404 1.00 91.19 269 ARG A N 1
ATOM 2021 C CA . ARG A 1 269 ? -27.667 -17.203 32.402 1.00 91.19 269 ARG A CA 1
ATOM 2022 C C . ARG A 1 269 ? -27.684 -15.831 33.073 1.00 91.19 269 ARG A C 1
ATOM 2024 O O . ARG A 1 269 ? -28.404 -14.950 32.609 1.00 91.19 269 ARG A O 1
ATOM 2031 N N . GLY A 1 270 ? -26.899 -15.631 34.129 1.00 91.81 270 GLY A N 1
ATOM 2032 C CA . GLY A 1 270 ? -26.715 -14.302 34.717 1.00 91.81 270 GLY A CA 1
ATOM 2033 C C . GLY A 1 270 ? -26.098 -13.314 33.726 1.00 91.81 270 GLY A C 1
ATOM 2034 O O . GLY A 1 270 ? -26.559 -12.180 33.618 1.00 91.81 270 GLY A O 1
ATOM 2035 N N . ASP A 1 271 ? -25.131 -13.769 32.934 1.00 92.94 271 ASP A N 1
ATOM 2036 C CA . ASP A 1 271 ? -24.509 -12.981 31.874 1.00 92.94 271 ASP A CA 1
ATOM 2037 C C . ASP A 1 271 ? -25.535 -12.522 30.824 1.00 92.94 271 ASP A C 1
ATOM 2039 O O . ASP A 1 271 ? -25.573 -11.341 30.478 1.00 92.94 271 ASP A O 1
ATOM 2043 N N . GLU A 1 272 ? -26.444 -13.405 30.389 1.00 92.06 272 GLU A N 1
ATOM 2044 C CA . GLU A 1 272 ? -27.551 -13.030 29.493 1.00 92.06 272 GLU A CA 1
ATOM 2045 C C . GLU A 1 272 ? -28.455 -11.942 30.096 1.00 92.06 272 GLU A C 1
ATOM 2047 O O . GLU A 1 272 ? -28.874 -11.013 29.395 1.00 92.06 272 GLU A O 1
ATOM 2052 N N . VAL A 1 273 ? -28.759 -12.041 31.395 1.00 92.88 273 VAL A N 1
ATOM 2053 C CA . VAL A 1 273 ? -29.570 -11.046 32.111 1.00 92.88 273 VAL A CA 1
ATOM 2054 C C . VAL A 1 273 ? -28.854 -9.696 32.141 1.00 92.88 273 VAL A C 1
ATOM 2056 O O . VAL A 1 273 ? -29.473 -8.683 31.809 1.00 92.88 273 VAL A O 1
ATOM 2059 N N . LEU A 1 274 ? -27.555 -9.674 32.451 1.00 93.19 274 LEU A N 1
ATOM 2060 C CA . LEU A 1 274 ? -26.744 -8.454 32.467 1.00 93.19 274 LEU A CA 1
ATOM 2061 C C . LEU A 1 274 ? -26.659 -7.798 31.092 1.00 93.19 274 LEU A C 1
ATOM 2063 O O . LEU A 1 274 ? -26.892 -6.594 30.972 1.00 93.19 274 LEU A O 1
ATOM 2067 N N . THR A 1 275 ? -26.374 -8.569 30.041 1.00 93.38 275 THR A N 1
ATOM 2068 C CA . THR A 1 275 ? -26.322 -8.046 28.671 1.00 93.38 275 THR A CA 1
ATOM 2069 C C . THR A 1 275 ? -27.671 -7.452 28.260 1.00 93.38 275 THR A C 1
ATOM 2071 O O . THR A 1 275 ? -27.723 -6.381 27.648 1.00 93.38 275 THR A O 1
ATOM 2074 N N . ARG A 1 276 ? -28.786 -8.095 28.632 1.00 93.94 276 ARG A N 1
ATOM 2075 C CA . ARG A 1 276 ? -30.127 -7.586 28.323 1.00 93.94 276 ARG A CA 1
ATOM 2076 C C . ARG A 1 276 ? -30.469 -6.329 29.118 1.00 93.94 276 ARG A C 1
ATOM 2078 O O . ARG A 1 276 ? -31.001 -5.386 28.536 1.00 93.94 276 ARG A O 1
ATOM 2085 N N . PHE A 1 277 ? -30.141 -6.288 30.406 1.00 93.50 277 PHE A N 1
ATOM 2086 C CA . PHE A 1 277 ? -30.359 -5.115 31.248 1.00 93.50 277 PHE A CA 1
ATOM 2087 C C . PHE A 1 277 ? -29.551 -3.912 30.749 1.00 93.50 277 PHE A C 1
ATOM 2089 O O . PHE A 1 277 ? -30.112 -2.842 30.518 1.00 93.50 277 PHE A O 1
ATOM 2096 N N . ALA A 1 278 ? -28.271 -4.113 30.438 1.00 93.56 278 ALA A N 1
ATOM 2097 C CA . ALA A 1 278 ? -27.423 -3.090 29.839 1.00 93.56 278 ALA A CA 1
ATOM 2098 C C . ALA A 1 278 ? -27.964 -2.572 28.498 1.00 93.56 278 ALA A C 1
ATOM 2100 O O . ALA A 1 278 ? -27.932 -1.368 28.234 1.00 93.56 278 ALA A O 1
ATOM 2101 N N . SER A 1 279 ? -28.505 -3.461 27.657 1.00 93.00 279 SER A N 1
ATOM 2102 C CA . SER A 1 279 ? -29.163 -3.061 26.410 1.00 93.00 279 SER A CA 1
ATOM 2103 C C . SER A 1 279 ? -30.392 -2.186 26.659 1.00 93.00 279 SER A C 1
ATOM 2105 O O . SER A 1 279 ? -30.620 -1.252 25.893 1.00 93.00 279 SER A O 1
ATOM 2107 N N . ILE A 1 280 ? -31.186 -2.476 27.695 1.00 94.25 280 ILE A N 1
ATOM 2108 C CA . ILE A 1 280 ? -32.345 -1.657 28.071 1.00 94.25 280 ILE A CA 1
ATOM 2109 C C . ILE A 1 280 ? -31.868 -0.280 28.528 1.00 94.25 280 ILE A C 1
ATOM 2111 O O . ILE A 1 280 ? -32.325 0.718 27.980 1.00 94.25 280 ILE A O 1
ATOM 2115 N N . VAL A 1 281 ? -30.902 -0.217 29.450 1.00 92.94 281 VAL A N 1
ATOM 2116 C CA . VAL A 1 281 ? -30.331 1.052 29.933 1.00 92.94 281 VAL A CA 1
ATOM 2117 C C . VAL A 1 281 ? -29.851 1.900 28.756 1.00 92.94 281 VAL A C 1
ATOM 2119 O O . VAL A 1 281 ? -30.261 3.048 28.614 1.00 92.94 281 VAL A O 1
ATOM 2122 N N . ARG A 1 282 ? -29.073 1.314 27.839 1.00 91.00 282 ARG A N 1
ATOM 2123 C CA . ARG A 1 282 ? -28.545 2.007 26.654 1.00 91.00 282 ARG A CA 1
ATOM 2124 C C . ARG A 1 282 ? -29.626 2.582 25.730 1.00 91.00 282 ARG A C 1
ATOM 2126 O O . ARG A 1 282 ? -29.360 3.563 25.047 1.00 91.00 282 ARG A O 1
ATOM 2133 N N . GLN A 1 283 ? -30.803 1.962 25.669 1.00 91.81 283 GLN A N 1
ATOM 2134 C CA . GLN A 1 283 ? -31.927 2.435 24.853 1.00 91.81 283 GLN A CA 1
ATOM 2135 C C . GLN A 1 283 ? -32.744 3.538 25.536 1.00 91.81 283 GLN A C 1
ATOM 2137 O O . GLN A 1 283 ? -33.448 4.269 24.846 1.00 91.81 283 GLN A O 1
ATOM 2142 N N . GLN A 1 284 ? -32.679 3.639 26.866 1.00 93.31 284 GLN A N 1
ATOM 2143 C CA . GLN A 1 284 ? -33.453 4.607 27.650 1.00 93.31 284 GLN A CA 1
ATOM 2144 C C . GLN A 1 284 ? -32.669 5.885 27.978 1.00 93.31 284 GLN A C 1
ATOM 2146 O O . GLN A 1 284 ? -33.276 6.917 28.256 1.00 93.31 284 GLN A O 1
ATOM 2151 N N . VAL A 1 285 ? -31.336 5.833 27.943 1.00 90.19 285 VAL A N 1
ATOM 2152 C CA . VAL A 1 285 ? -30.472 7.005 28.150 1.00 90.19 285 VAL A CA 1
ATOM 2153 C C . VAL A 1 285 ? -30.328 7.835 26.871 1.00 90.19 285 VAL A C 1
ATOM 2155 O O . VAL A 1 285 ? -30.328 7.299 25.759 1.00 90.19 285 VAL A O 1
ATOM 2158 N N . ARG A 1 286 ? -30.204 9.159 27.013 1.00 87.88 286 ARG A N 1
ATOM 2159 C CA . ARG A 1 286 ? -30.007 10.086 25.888 1.00 87.88 286 ARG A CA 1
ATOM 2160 C C . ARG A 1 286 ? -28.571 10.011 25.360 1.00 87.88 286 ARG A C 1
ATOM 2162 O O . ARG A 1 286 ? -27.701 9.383 25.957 1.00 87.88 286 ARG A O 1
ATOM 2169 N N . ALA A 1 287 ? -28.296 10.658 24.226 1.00 80.88 287 ALA A N 1
ATOM 2170 C CA . ALA A 1 287 ? -26.964 10.628 23.608 1.00 80.88 287 ALA A CA 1
ATOM 2171 C C . ALA A 1 287 ? -25.888 11.320 24.473 1.00 80.88 287 ALA A C 1
ATOM 2173 O O . ALA A 1 287 ? -24.714 10.927 24.479 1.00 80.88 287 ALA A O 1
ATOM 2174 N N . GLU A 1 288 ? -26.299 12.357 25.197 1.00 83.12 288 GLU A N 1
ATOM 2175 C CA . GLU A 1 288 ? -25.495 13.116 26.147 1.00 83.12 288 GLU A CA 1
ATOM 2176 C C . GLU A 1 288 ? -25.220 12.353 27.453 1.00 83.12 288 GLU A C 1
ATOM 2178 O O . GLU A 1 288 ? -24.145 12.525 28.032 1.00 83.12 288 GLU A O 1
ATOM 2183 N N . ASP A 1 289 ? -26.112 11.444 27.852 1.00 88.06 289 ASP A N 1
ATOM 2184 C CA . ASP A 1 289 ? -25.983 10.650 29.073 1.00 88.06 289 ASP A CA 1
ATOM 2185 C C . ASP A 1 289 ? -24.865 9.597 28.944 1.00 88.06 289 ASP A C 1
ATOM 2187 O O . ASP A 1 289 ? -24.455 9.186 27.846 1.00 88.06 289 ASP A O 1
ATOM 2191 N N . LYS A 1 290 ? -24.338 9.149 30.089 1.00 87.94 290 LYS A N 1
ATOM 2192 C CA . LYS A 1 290 ? -23.335 8.079 30.172 1.00 87.94 290 LYS A CA 1
ATOM 2193 C C . LYS A 1 290 ? -23.815 6.985 31.111 1.00 87.94 290 LYS A C 1
ATOM 2195 O O . LYS A 1 290 ? -24.197 7.259 32.240 1.00 87.94 290 LYS A O 1
ATOM 2200 N N . ALA A 1 291 ? -23.753 5.747 30.632 1.00 91.94 291 ALA A N 1
ATOM 2201 C CA . ALA A 1 291 ? -24.036 4.550 31.411 1.00 91.94 291 ALA A CA 1
ATOM 2202 C C . ALA A 1 291 ? -22.769 3.693 31.492 1.00 91.94 291 ALA A C 1
ATOM 2204 O O . ALA A 1 291 ? -22.114 3.432 30.473 1.00 91.94 291 ALA A O 1
ATOM 2205 N N . ALA A 1 292 ? -22.433 3.260 32.703 1.00 92.50 292 ALA A N 1
ATOM 2206 C CA . ALA A 1 292 ? -21.269 2.440 32.989 1.00 92.50 292 ALA A CA 1
ATOM 2207 C C . ALA A 1 292 ? -21.663 1.233 33.839 1.00 92.50 292 ALA A C 1
ATOM 2209 O O . ALA A 1 292 ? -22.686 1.261 34.500 1.00 92.50 292 ALA A O 1
ATOM 2210 N N . ARG A 1 293 ? -20.850 0.178 33.819 1.00 92.75 293 ARG A N 1
ATOM 2211 C CA . ARG A 1 293 ? -20.934 -0.940 34.757 1.00 92.75 293 ARG A CA 1
ATOM 2212 C C . ARG A 1 293 ? -19.848 -0.777 35.817 1.00 92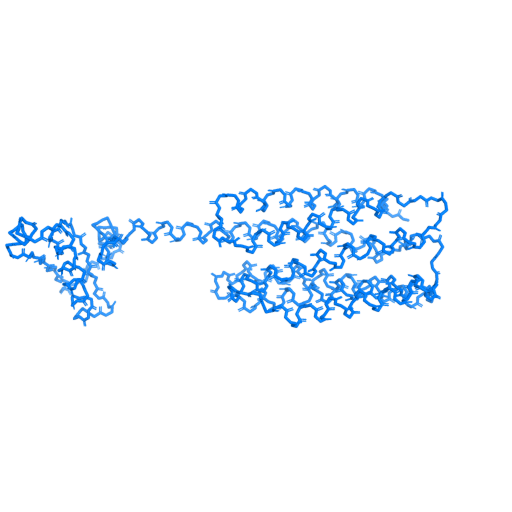.75 293 ARG A C 1
ATOM 2214 O O . ARG A 1 293 ? -18.655 -0.729 35.493 1.00 92.75 293 ARG A O 1
ATOM 2221 N N . LEU A 1 294 ? -20.265 -0.687 37.075 1.00 88.25 294 LEU A N 1
ATOM 2222 C CA . LEU A 1 294 ? -19.401 -0.439 38.231 1.00 88.25 294 LEU A CA 1
ATOM 2223 C C . LEU A 1 294 ? -18.950 -1.724 38.937 1.00 88.25 294 LEU A C 1
ATOM 2225 O O . LEU A 1 294 ? -17.861 -1.742 39.521 1.00 88.25 294 LEU A O 1
ATOM 2229 N N . GLY A 1 295 ? -19.768 -2.779 38.877 1.00 82.06 295 GLY A N 1
ATOM 2230 C CA . GLY A 1 295 ? -19.562 -4.043 39.587 1.00 82.06 295 GLY A CA 1
ATOM 2231 C C . GLY A 1 295 ? -20.132 -5.260 38.851 1.00 82.06 295 GLY A C 1
ATOM 2232 O O . GLY A 1 295 ? -20.396 -5.214 37.651 1.00 82.06 295 GLY A O 1
ATOM 2233 N N . ALA A 1 296 ? -20.293 -6.378 39.563 1.00 72.88 296 ALA A N 1
ATOM 2234 C CA . ALA A 1 296 ? -20.799 -7.622 38.977 1.00 72.88 296 ALA A CA 1
ATOM 2235 C C . ALA A 1 296 ? -22.268 -7.502 38.524 1.00 72.88 296 ALA A C 1
ATOM 2237 O O . ALA A 1 296 ? -22.614 -8.000 37.458 1.00 72.88 296 ALA A O 1
ATOM 2238 N N . ASP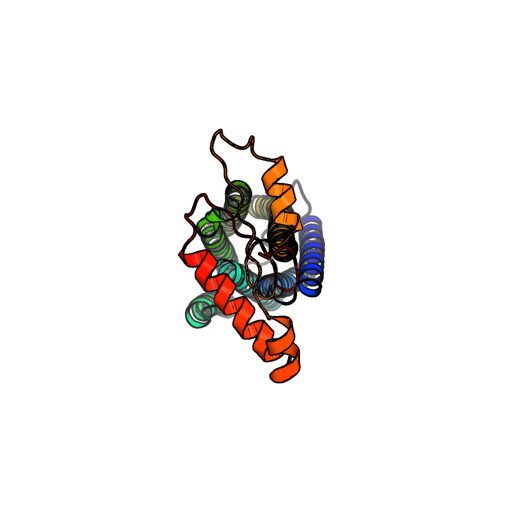 A 1 297 ? -23.079 -6.787 39.290 1.00 70.25 297 ASP A N 1
ATOM 2239 C CA . ASP A 1 297 ? -24.521 -6.533 39.157 1.00 70.25 297 ASP A CA 1
ATOM 2240 C C . ASP A 1 297 ? -24.867 -5.035 39.116 1.00 70.25 297 ASP A C 1
ATOM 2242 O O . ASP A 1 297 ? -25.937 -4.663 38.638 1.00 70.25 297 ASP A O 1
ATOM 2246 N N . LEU A 1 298 ? -23.930 -4.190 39.549 1.00 72.00 298 LEU A N 1
ATOM 2247 C CA . LEU A 1 298 ? -24.099 -2.747 39.677 1.00 72.00 298 LEU A CA 1
ATOM 2248 C C . LEU A 1 298 ? -23.771 -1.981 38.385 1.00 72.00 298 LEU A C 1
ATOM 2250 O O . LEU A 1 298 ? -22.651 -2.086 37.856 1.00 72.00 298 LEU A O 1
ATOM 2254 N N . LEU A 1 299 ? -24.717 -1.149 37.949 1.00 70.06 299 LEU A N 1
ATOM 2255 C CA . LEU A 1 299 ? -24.585 -0.153 36.882 1.00 70.06 299 LEU A CA 1
ATOM 2256 C C . LEU A 1 299 ? -24.605 1.273 37.436 1.00 70.06 299 LEU A C 1
ATOM 2258 O O . LEU A 1 299 ? -25.572 1.630 38.142 1.00 70.06 299 LEU A O 1
#

Mean predicted aligned error: 8.43 Å